Protein AF-A0A7V1Z753-F1 (afdb_monomer)

Sequence (335 aa):
MRSPGRKLPMCVLAMLALTLSAVSPQEKRAVRHPNLLLNREEIEEIRQKIQRYEWAAALFRRVQALADEPNVYPERNLRETALAYAITGQRAYGEKVRQLLVHQARAMLPEYEKLQLRLQPEFGAWGPWGIYAWAYDLCYDRFSDSERELVERWLRTAARTIIEGEKLWTTTPNLVFDKHCRVGLVGYCLGDKELIDWALHDRGAHGPARGGFYAALDAMIKDGHFWGEAPIYALHYDVHGMLALAEAARHFDGTYLYDYVAPRSKASIRSILDGYLRLAFPLERTGIRGGSIRLATYGDGSTSYGPGGTLHDAFLANPPDGPVPGEILGLLEIA

Mean predicted aligned error: 10.72 Å

pLDDT: mean 81.62, std 21.19, range [25.52, 98.81]

Secondary structure (DSSP, 8-state):
---PPPPPPP------------------PPPPSSBSS-BHHHHHHHHHHHHH-HHHHHHHHHHHHHHHS-SSSHHHHHHHHHHHHHHH--HHHHHHHHHHHHHHHHHHHHHHHT--TTT-TTTTTTS-HHHHHHHHHHTGGGS-HHHHHHHHHHHHHHHHHHHHHHTT----HHHHHHHHHHHHHHHHHHT-HHHHHHHHH---SSTT---SHHHHHHHH-TTSSS-SS-HHHIIIIIHHHHHHHHHHHHHHT---GGG---TTT---HHHHHHHHHHHT-S----S-TTT-EEE-----TTTSB-TTS-B--EEE---SS-PPTT-EEE-----

Structure (mmCIF, N/CA/C/O backbone):
data_AF-A0A7V1Z753-F1
#
_entry.id   AF-A0A7V1Z753-F1
#
loop_
_atom_site.group_PDB
_atom_site.id
_atom_site.type_symbol
_atom_site.label_atom_id
_atom_site.label_alt_id
_atom_site.label_comp_id
_atom_site.label_asym_id
_atom_site.label_entity_id
_atom_site.label_seq_id
_atom_site.pdbx_PDB_ins_code
_atom_site.Cartn_x
_atom_site.Cartn_y
_atom_site.Cartn_z
_atom_site.occupancy
_atom_site.B_iso_or_equiv
_atom_site.auth_seq_id
_atom_site.auth_comp_id
_atom_site.auth_asym_id
_atom_site.auth_atom_id
_atom_site.pdbx_PDB_model_num
ATOM 1 N N . MET A 1 1 ? -20.739 -34.763 -77.270 1.00 42.22 1 MET A N 1
ATOM 2 C CA . MET A 1 1 ? -20.023 -34.651 -75.978 1.00 42.22 1 MET A CA 1
ATOM 3 C C . MET A 1 1 ? -20.613 -33.491 -75.195 1.00 42.22 1 MET A C 1
ATOM 5 O O . MET A 1 1 ? -20.823 -32.430 -75.764 1.00 42.22 1 MET A O 1
ATOM 9 N N . ARG A 1 2 ? -20.970 -33.746 -73.934 1.00 42.59 2 ARG A N 1
ATOM 10 C CA . ARG A 1 2 ? -21.588 -32.803 -72.992 1.00 42.59 2 ARG A CA 1
ATOM 11 C C . ARG A 1 2 ? -20.612 -31.676 -72.622 1.00 42.59 2 ARG A C 1
ATOM 13 O O . ARG A 1 2 ? -19.487 -31.981 -72.250 1.00 42.59 2 ARG A O 1
ATOM 20 N N . SER A 1 3 ? -21.073 -30.426 -72.602 1.00 37.34 3 SER A N 1
ATOM 21 C CA . SER A 1 3 ? -20.698 -29.459 -71.558 1.00 37.34 3 SER A CA 1
ATOM 22 C C . SER A 1 3 ? -21.740 -28.328 -71.490 1.00 37.34 3 SER A C 1
ATOM 24 O O . SER A 1 3 ? -22.114 -27.817 -72.547 1.00 37.34 3 SER A O 1
ATOM 26 N N . PRO A 1 4 ? -22.267 -27.972 -70.301 1.00 53.38 4 PRO A N 1
ATOM 27 C CA . PRO A 1 4 ? -23.429 -27.105 -70.152 1.00 53.38 4 PRO A CA 1
ATOM 28 C C . PRO A 1 4 ? -23.071 -25.639 -69.870 1.00 53.38 4 PRO A C 1
ATOM 30 O O . PRO A 1 4 ? -22.001 -25.310 -69.356 1.00 53.38 4 PRO A O 1
ATOM 33 N N . GLY A 1 5 ? -24.029 -24.765 -70.189 1.00 42.44 5 GLY A N 1
ATOM 34 C CA . GLY A 1 5 ? -23.967 -23.318 -70.019 1.00 42.44 5 GLY A CA 1
ATOM 35 C C . GLY A 1 5 ? -23.696 -22.857 -68.585 1.00 42.44 5 GLY A C 1
ATOM 36 O O . GLY A 1 5 ? -24.266 -23.358 -67.613 1.00 42.44 5 GLY A O 1
ATOM 37 N N . ARG A 1 6 ? -22.832 -21.844 -68.477 1.00 46.53 6 ARG A N 1
ATOM 38 C CA . ARG A 1 6 ? -22.583 -21.098 -67.244 1.00 46.53 6 ARG A CA 1
ATOM 39 C C . ARG A 1 6 ? -23.728 -20.116 -67.001 1.00 46.53 6 ARG A C 1
ATOM 41 O O . ARG A 1 6 ? -23.987 -19.236 -67.816 1.00 46.53 6 ARG A O 1
ATOM 48 N N . LYS A 1 7 ? -24.389 -20.285 -65.858 1.00 42.53 7 LYS A N 1
ATOM 49 C CA . LYS A 1 7 ? -25.326 -19.332 -65.259 1.00 42.53 7 LYS A CA 1
ATOM 50 C C . LYS A 1 7 ? -24.535 -18.148 -64.686 1.00 42.53 7 LYS A C 1
ATOM 52 O O . LYS A 1 7 ? -23.533 -18.369 -64.007 1.00 42.53 7 LYS A O 1
ATOM 57 N N . LEU A 1 8 ? -24.990 -16.920 -64.940 1.00 43.34 8 LEU A N 1
ATOM 58 C CA . LEU A 1 8 ? -24.564 -15.731 -64.193 1.00 43.34 8 LEU A CA 1
ATOM 59 C C . LEU A 1 8 ? -24.981 -15.878 -62.718 1.00 43.34 8 LEU A C 1
ATOM 61 O O . LEU A 1 8 ? -26.139 -16.227 -62.472 1.00 43.34 8 LEU A O 1
ATOM 65 N N . PRO A 1 9 ? -24.120 -15.551 -61.740 1.00 44.09 9 PRO A N 1
ATOM 66 C CA . PRO A 1 9 ? -24.573 -15.277 -60.394 1.00 44.09 9 PRO A CA 1
ATOM 67 C C . PRO A 1 9 ? -24.980 -13.806 -60.266 1.00 44.09 9 PRO A C 1
ATOM 69 O O . PRO A 1 9 ? -24.266 -12.880 -60.644 1.00 44.09 9 PRO A O 1
ATOM 72 N N . MET A 1 10 ? -26.180 -13.648 -59.729 1.00 40.50 10 MET A N 1
ATOM 73 C CA . MET A 1 10 ? -26.832 -12.429 -59.281 1.00 40.50 10 MET A CA 1
ATOM 74 C C . MET A 1 10 ? -25.977 -11.769 -58.182 1.00 40.50 10 MET A C 1
ATOM 76 O O . MET A 1 10 ? -25.714 -12.388 -57.152 1.00 40.50 10 MET A O 1
ATOM 80 N N . CYS A 1 11 ? -25.514 -10.537 -58.408 1.00 37.59 11 CYS A N 1
ATOM 81 C CA . CYS A 1 11 ? -24.813 -9.740 -57.401 1.00 37.59 11 CYS A CA 1
ATOM 82 C C . CYS A 1 11 ? -25.765 -9.403 -56.246 1.00 37.59 11 CYS A C 1
ATOM 84 O O . CYS A 1 11 ? -26.620 -8.529 -56.375 1.00 37.59 11 CYS A O 1
ATOM 86 N N . VAL A 1 12 ? -25.607 -10.084 -55.112 1.00 40.75 12 VAL A N 1
ATOM 87 C CA . VAL A 1 12 ? -26.210 -9.682 -53.838 1.00 40.75 12 VAL A CA 1
ATOM 88 C C . VAL A 1 12 ? -25.322 -8.596 -53.233 1.00 40.75 12 VAL A C 1
ATOM 90 O O . VAL A 1 12 ? -24.210 -8.866 -52.783 1.00 40.75 12 VAL A O 1
ATOM 93 N N . LEU A 1 13 ? -25.812 -7.356 -53.253 1.00 38.91 13 LEU A N 1
ATOM 94 C CA . LEU A 1 13 ? -25.252 -6.239 -52.498 1.00 38.91 13 LEU A CA 1
ATOM 95 C C . LEU A 1 13 ? -25.506 -6.503 -51.002 1.00 38.91 13 LEU A C 1
ATOM 97 O O . LEU A 1 13 ? -26.599 -6.258 -50.495 1.00 38.91 13 LEU A O 1
ATOM 101 N N . ALA A 1 14 ? -24.515 -7.036 -50.291 1.00 39.69 14 ALA A N 1
ATOM 102 C CA . ALA A 1 14 ? -24.538 -7.082 -48.834 1.00 39.69 14 ALA A CA 1
ATOM 103 C C . ALA A 1 14 ? -24.099 -5.711 -48.298 1.00 39.69 14 ALA A C 1
ATOM 105 O O . ALA A 1 14 ? -22.916 -5.374 -48.319 1.00 39.69 14 ALA A O 1
ATOM 106 N N . MET A 1 15 ? -25.059 -4.902 -47.842 1.00 40.31 15 MET A N 1
ATOM 107 C CA . MET A 1 15 ? -24.770 -3.717 -47.034 1.00 40.31 15 MET A CA 1
ATOM 108 C C . MET A 1 15 ? -24.190 -4.169 -45.688 1.00 40.31 15 MET A C 1
ATOM 110 O O . MET A 1 15 ? -24.922 -4.634 -44.816 1.00 40.31 15 MET A O 1
ATOM 114 N N . LEU A 1 16 ? -22.871 -4.033 -45.518 1.00 40.34 16 LEU A N 1
ATOM 115 C CA . LEU A 1 16 ? -22.241 -4.060 -44.200 1.00 40.34 16 LEU A CA 1
ATOM 116 C C . LEU A 1 16 ? -22.683 -2.806 -43.435 1.00 40.34 16 LEU A C 1
ATOM 118 O O . LEU A 1 16 ? -22.122 -1.724 -43.606 1.00 40.34 16 LEU A O 1
ATOM 122 N N . ALA A 1 17 ? -23.689 -2.955 -42.580 1.00 41.47 17 ALA A N 1
ATOM 123 C CA . ALA A 1 17 ? -23.930 -2.012 -41.504 1.00 41.47 17 ALA A CA 1
ATOM 124 C C . ALA A 1 17 ? -22.812 -2.193 -40.466 1.00 41.47 17 ALA A C 1
ATOM 126 O O . ALA A 1 17 ? -22.837 -3.120 -39.659 1.00 41.47 17 ALA A O 1
ATOM 127 N N . LEU A 1 18 ? -21.801 -1.322 -40.515 1.00 41.75 18 LEU A N 1
ATOM 128 C CA . LEU A 1 18 ? -20.865 -1.123 -39.412 1.00 41.75 18 LEU A CA 1
ATOM 129 C C . LEU A 1 18 ? -21.654 -0.553 -38.229 1.00 41.75 18 LEU A C 1
ATOM 131 O O . LEU A 1 18 ? -21.847 0.656 -38.113 1.00 41.75 18 LEU A O 1
ATOM 135 N N . THR A 1 19 ? -22.127 -1.427 -37.344 1.00 42.44 19 THR A N 1
ATOM 136 C CA . THR A 1 19 ? -22.538 -1.019 -36.005 1.00 42.44 19 THR A CA 1
ATOM 137 C C . THR A 1 19 ? -21.277 -0.614 -35.255 1.00 42.44 19 THR A C 1
ATOM 139 O O . THR A 1 19 ? -20.551 -1.454 -34.725 1.00 42.44 19 THR A O 1
ATOM 142 N N . LEU A 1 20 ? -20.990 0.687 -35.259 1.00 40.94 20 LEU A N 1
ATOM 143 C CA . LEU A 1 20 ? -20.137 1.321 -34.264 1.00 40.94 20 LEU A CA 1
ATOM 144 C C . LEU A 1 20 ? -20.769 1.037 -32.900 1.00 40.94 20 LEU A C 1
ATOM 146 O O . LEU A 1 20 ? -21.694 1.729 -32.479 1.00 40.94 20 LEU A O 1
ATOM 150 N N . SER A 1 21 ? -20.311 -0.025 -32.239 1.00 41.59 21 SER A N 1
ATOM 151 C CA . SER A 1 21 ? -20.587 -0.244 -30.827 1.00 41.59 21 SER A CA 1
ATOM 152 C C . SER A 1 21 ? -20.008 0.948 -30.081 1.00 41.59 21 SER A C 1
ATOM 154 O O . SER A 1 21 ? -18.795 1.057 -29.909 1.00 41.59 21 SER A O 1
ATOM 156 N N . ALA A 1 22 ? -20.881 1.877 -29.699 1.00 43.75 22 ALA A N 1
ATOM 157 C CA . ALA A 1 22 ? -20.556 2.897 -28.728 1.00 43.75 22 ALA A CA 1
ATOM 158 C C . ALA A 1 22 ? -20.012 2.173 -27.493 1.00 43.75 22 ALA A C 1
ATOM 160 O O . ALA A 1 22 ? -20.716 1.378 -26.870 1.00 43.75 22 ALA A O 1
ATOM 161 N N . VAL A 1 23 ? -18.734 2.398 -27.192 1.00 42.50 23 VAL A N 1
ATOM 162 C CA . VAL A 1 23 ? -18.132 2.008 -25.921 1.00 42.50 23 VAL A CA 1
ATOM 163 C C . VAL A 1 23 ? -18.993 2.667 -24.850 1.00 42.50 23 VAL A C 1
ATOM 165 O O . VAL A 1 23 ? -19.018 3.895 -24.749 1.00 42.50 23 VAL A O 1
ATOM 168 N N . SER A 1 24 ? -19.776 1.873 -24.117 1.00 39.88 24 SER A N 1
ATOM 169 C CA . SER A 1 24 ? -20.541 2.402 -22.994 1.00 39.88 24 SER A CA 1
ATOM 170 C C . SER A 1 24 ? -19.551 3.049 -22.026 1.00 39.88 24 SER A C 1
ATOM 172 O O . SER A 1 24 ? -18.501 2.442 -21.782 1.00 39.88 24 SER A O 1
ATOM 174 N N . PRO A 1 25 ? -19.847 4.226 -21.450 1.00 45.41 25 PRO A N 1
ATOM 175 C CA . PRO A 1 25 ? -19.072 4.742 -20.333 1.00 45.41 25 PRO A CA 1
ATOM 176 C C . PRO A 1 25 ? -18.994 3.634 -19.285 1.00 45.41 25 PRO A C 1
ATOM 178 O O . PRO A 1 25 ? -20.020 3.193 -18.775 1.00 45.41 25 PRO A O 1
ATOM 181 N N . GLN A 1 26 ? -17.793 3.109 -19.057 1.00 47.44 26 GLN A N 1
ATOM 182 C CA . GLN A 1 26 ? -17.565 2.071 -18.067 1.00 47.44 26 GLN A CA 1
ATOM 183 C C . GLN A 1 26 ? -17.978 2.669 -16.721 1.00 47.44 26 GLN A C 1
ATOM 185 O O . GLN A 1 26 ? -17.356 3.629 -16.260 1.00 47.44 26 GLN A O 1
ATOM 190 N N . GLU A 1 27 ? -19.090 2.190 -16.156 1.00 51.28 27 GLU A N 1
ATOM 191 C CA . GLU A 1 27 ? -19.599 2.675 -14.876 1.00 51.28 27 GLU A CA 1
ATOM 192 C C . GLU A 1 27 ? -18.461 2.619 -13.855 1.00 51.28 27 GLU A C 1
ATOM 194 O O . GLU A 1 27 ? -17.835 1.573 -13.662 1.00 51.28 27 GLU A O 1
ATOM 199 N N . LYS A 1 28 ? -18.156 3.761 -13.223 1.00 56.59 28 LYS A N 1
ATOM 200 C CA . LYS A 1 28 ? -17.223 3.800 -12.096 1.00 56.59 28 LYS A CA 1
ATOM 201 C C . LYS A 1 28 ? -17.771 2.860 -11.028 1.00 56.59 28 LYS A C 1
ATOM 203 O O . LYS A 1 28 ? -18.767 3.178 -10.380 1.00 56.59 28 LYS A O 1
ATOM 208 N N . ARG A 1 29 ? -17.136 1.700 -10.857 1.00 67.38 29 ARG A N 1
ATOM 209 C CA . ARG A 1 29 ? -17.472 0.765 -9.785 1.00 67.38 29 ARG A CA 1
ATOM 210 C C . ARG A 1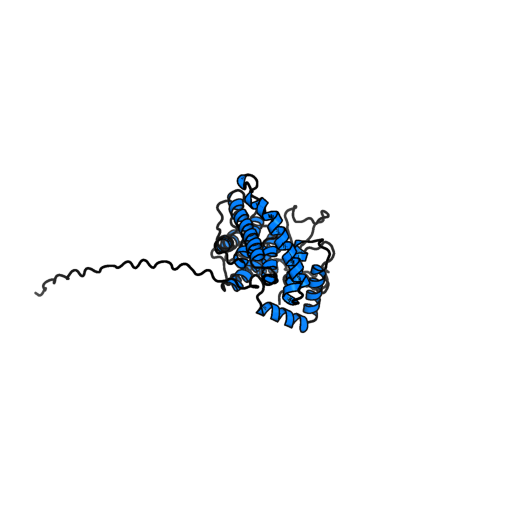 29 ? -17.289 1.505 -8.463 1.00 67.38 29 ARG A C 1
ATOM 212 O O . ARG A 1 29 ? -16.192 1.969 -8.166 1.00 67.38 29 ARG A O 1
ATOM 219 N N . ALA A 1 30 ? -18.371 1.661 -7.705 1.00 81.50 30 ALA A N 1
ATOM 220 C CA . ALA A 1 30 ? -18.308 2.318 -6.407 1.00 81.50 30 ALA A CA 1
ATOM 221 C C . ALA A 1 30 ? -17.385 1.514 -5.481 1.00 81.50 30 ALA A C 1
ATOM 223 O O . ALA A 1 30 ? -17.625 0.324 -5.248 1.00 81.50 30 ALA A O 1
ATOM 224 N N . VAL A 1 31 ? -16.329 2.158 -4.984 1.00 91.00 31 VAL A N 1
ATOM 225 C CA . VAL A 1 31 ? -15.399 1.542 -4.036 1.00 91.00 31 VAL A CA 1
ATOM 226 C C . VAL A 1 31 ? -16.135 1.291 -2.726 1.00 91.00 31 VAL A C 1
ATOM 228 O O . VAL A 1 31 ? -16.883 2.140 -2.240 1.00 91.00 31 VAL A O 1
ATOM 231 N N . ARG A 1 32 ? -15.962 0.096 -2.167 1.00 93.06 32 ARG A N 1
ATOM 232 C CA . ARG A 1 32 ? -16.461 -0.247 -0.834 1.00 93.06 32 ARG A CA 1
ATOM 233 C C . ARG A 1 32 ? -15.287 -0.176 0.125 1.00 93.06 32 ARG A C 1
ATOM 235 O O . ARG A 1 32 ? -14.207 -0.593 -0.247 1.00 93.06 32 ARG A O 1
ATOM 242 N N . HIS A 1 33 ? -15.508 0.308 1.340 1.00 96.94 33 HIS A N 1
ATOM 243 C CA . HIS A 1 33 ? -14.462 0.399 2.357 1.00 96.94 33 HIS A CA 1
ATOM 244 C C . HIS A 1 33 ? -14.855 -0.375 3.629 1.00 96.94 33 HIS A C 1
ATOM 246 O O . HIS A 1 33 ? -16.035 -0.335 4.025 1.00 96.94 33 HIS A O 1
ATOM 252 N N . PRO A 1 34 ? -13.905 -1.044 4.304 1.00 97.25 34 PRO A N 1
ATOM 253 C CA . PRO A 1 34 ? -12.538 -1.305 3.843 1.00 97.25 34 PRO A CA 1
ATOM 254 C C . PRO A 1 34 ? -12.499 -2.389 2.756 1.00 97.25 34 PRO A C 1
ATOM 256 O O . PRO A 1 34 ? -13.326 -3.306 2.774 1.00 97.25 34 PRO A O 1
ATOM 259 N N . ASN A 1 35 ? -11.583 -2.246 1.800 1.00 95.38 35 ASN A N 1
ATOM 260 C CA . ASN A 1 35 ? -11.390 -3.186 0.689 1.00 95.38 35 ASN A CA 1
ATOM 261 C C . ASN A 1 35 ? -9.986 -3.101 0.068 1.00 95.38 35 ASN A C 1
ATOM 263 O O . ASN A 1 35 ? -9.789 -3.562 -1.052 1.00 95.38 35 ASN A O 1
ATOM 267 N N . LEU A 1 36 ? -9.017 -2.467 0.735 1.00 97.31 36 LEU A N 1
ATOM 268 C CA . LEU A 1 36 ? -7.651 -2.411 0.224 1.00 97.31 36 LEU A CA 1
ATOM 269 C C . LEU A 1 36 ? -6.907 -3.705 0.573 1.00 97.31 36 LEU A C 1
ATOM 271 O O . LEU A 1 36 ? -6.838 -4.620 -0.237 1.00 97.31 36 LEU A O 1
ATOM 275 N N . LEU A 1 37 ? -6.385 -3.820 1.796 1.00 97.31 37 LEU A N 1
ATOM 276 C CA . LEU A 1 37 ? -5.667 -5.028 2.237 1.00 97.31 37 LEU A CA 1
ATOM 277 C C . LEU A 1 37 ? -6.505 -5.938 3.134 1.00 97.31 37 LEU A C 1
ATOM 279 O O . LEU A 1 37 ? -6.122 -7.076 3.369 1.00 97.31 37 LEU A O 1
ATOM 283 N N . LEU A 1 38 ? -7.624 -5.429 3.648 1.00 96.81 38 LEU A N 1
ATOM 284 C CA . LEU A 1 38 ? -8.587 -6.187 4.433 1.00 96.81 38 LEU A CA 1
ATOM 285 C C . LEU A 1 38 ? -9.988 -5.790 3.999 1.00 96.81 38 LEU A C 1
ATOM 287 O O . LEU A 1 38 ? -10.263 -4.604 3.802 1.00 96.81 38 LEU A O 1
ATOM 291 N N . ASN A 1 39 ? -10.881 -6.766 3.927 1.00 96.25 39 ASN A N 1
ATOM 292 C CA . ASN A 1 39 ? -12.309 -6.520 3.792 1.00 96.25 39 ASN A CA 1
ATOM 293 C C . ASN A 1 39 ? -13.055 -6.744 5.125 1.00 96.25 39 ASN A C 1
ATOM 295 O O . ASN A 1 39 ? -12.482 -7.118 6.150 1.00 96.25 39 ASN A O 1
ATOM 299 N N . ARG A 1 40 ? -14.365 -6.472 5.139 1.00 96.12 40 ARG A N 1
ATOM 300 C CA . ARG A 1 40 ? -15.194 -6.576 6.358 1.00 96.12 40 ARG A CA 1
ATOM 301 C C . ARG A 1 40 ? -15.300 -7.999 6.904 1.00 96.12 40 ARG A C 1
ATOM 303 O O . ARG A 1 40 ? -15.368 -8.158 8.119 1.00 96.12 40 ARG A O 1
ATOM 310 N N . GLU A 1 41 ? -15.348 -8.991 6.023 1.00 96.94 41 GLU A N 1
ATOM 311 C CA . GLU A 1 41 ? -15.466 -10.405 6.389 1.00 96.94 41 GLU A CA 1
ATOM 312 C C . GLU A 1 41 ? -14.161 -10.872 7.042 1.00 96.94 41 GLU A C 1
ATOM 314 O O . GLU A 1 41 ? -14.181 -11.410 8.145 1.00 96.94 41 GLU A O 1
ATOM 319 N N . GLU A 1 42 ? -13.017 -10.525 6.454 1.00 97.56 42 GLU A N 1
ATOM 320 C CA . GLU A 1 42 ? -11.688 -10.831 6.997 1.00 97.56 42 GLU A CA 1
ATOM 321 C C . GLU A 1 42 ? -11.425 -10.153 8.344 1.00 97.56 42 GLU A C 1
ATOM 323 O O . GLU A 1 42 ? -10.842 -10.757 9.244 1.00 97.56 42 GLU A O 1
ATOM 328 N N . ILE A 1 43 ? -11.879 -8.909 8.531 1.00 98.19 43 ILE A N 1
ATOM 329 C CA . ILE A 1 43 ? -11.789 -8.234 9.834 1.00 98.19 43 ILE A CA 1
ATOM 330 C C . ILE A 1 43 ? -12.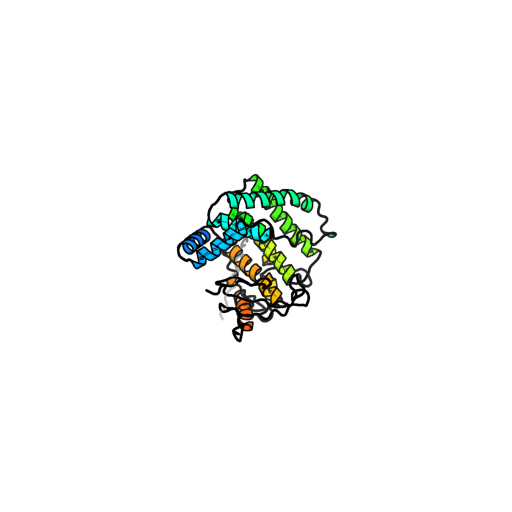573 -9.010 10.899 1.00 98.19 43 ILE A C 1
ATOM 332 O O . ILE A 1 43 ? -12.114 -9.130 12.038 1.00 98.19 43 ILE A O 1
ATOM 336 N N . GLU A 1 44 ? -13.739 -9.553 10.551 1.00 98.19 44 GLU A N 1
ATOM 337 C CA . GLU A 1 44 ? -14.528 -10.368 11.473 1.00 98.19 44 GLU A CA 1
ATOM 338 C C . GLU A 1 44 ? -13.849 -11.713 11.765 1.00 98.19 44 GLU A C 1
ATOM 340 O O . GLU A 1 44 ? -13.759 -12.121 12.924 1.00 98.19 44 GLU A O 1
ATOM 345 N N . GLU A 1 45 ? -13.265 -12.358 10.756 1.00 98.06 45 GLU A N 1
ATOM 346 C CA . GLU A 1 45 ? -12.444 -13.556 10.956 1.00 98.06 45 GLU A CA 1
ATOM 347 C C . GLU A 1 45 ? -11.246 -13.290 11.877 1.00 98.06 45 GLU A C 1
ATOM 349 O O . GLU A 1 45 ? -10.932 -14.108 12.746 1.00 98.06 45 GLU A O 1
ATOM 354 N N . ILE A 1 46 ? -10.586 -12.136 11.737 1.00 97.38 46 ILE A N 1
ATOM 355 C CA . ILE A 1 46 ? -9.490 -11.718 12.618 1.00 97.38 46 ILE A CA 1
ATOM 356 C C . ILE A 1 46 ? -9.991 -11.563 14.057 1.00 97.38 46 ILE A C 1
ATOM 358 O O . ILE A 1 46 ? -9.353 -12.080 14.976 1.00 97.38 46 ILE A O 1
ATOM 362 N N . ARG A 1 47 ? -11.147 -10.923 14.280 1.00 98.19 47 ARG A N 1
ATOM 363 C CA . ARG A 1 47 ? -11.743 -10.809 15.626 1.00 98.19 47 ARG A CA 1
ATOM 364 C C . ARG A 1 47 ? -12.018 -12.177 16.240 1.00 98.19 47 ARG A C 1
ATOM 366 O O . ARG A 1 47 ? -11.684 -12.403 17.402 1.00 98.19 47 ARG A O 1
ATOM 373 N N . GLN A 1 48 ? -12.569 -13.103 15.459 1.00 97.81 48 GLN A N 1
ATOM 374 C CA . GLN A 1 48 ? -12.821 -14.471 15.912 1.00 97.81 48 GLN A CA 1
ATOM 375 C C . GLN A 1 48 ? -11.518 -15.209 16.244 1.00 97.81 48 GLN A C 1
ATOM 377 O O . GLN A 1 48 ? -11.437 -15.883 17.272 1.00 97.81 48 GLN A O 1
ATOM 382 N N . LYS A 1 49 ? -10.468 -15.052 15.425 1.00 97.00 49 LYS A N 1
ATOM 383 C CA . LYS A 1 49 ? -9.136 -15.617 15.701 1.00 97.00 49 LYS A CA 1
ATOM 384 C C . LYS A 1 49 ? -8.539 -15.051 16.991 1.00 97.00 49 LYS A C 1
ATOM 386 O O . LYS A 1 49 ? -8.050 -15.833 17.800 1.00 97.00 49 LYS A O 1
ATOM 391 N N . ILE A 1 50 ? -8.637 -13.739 17.215 1.00 96.69 50 ILE A N 1
ATOM 392 C CA . ILE A 1 50 ? -8.179 -13.069 18.444 1.00 96.69 50 ILE A CA 1
ATOM 393 C C . ILE A 1 50 ? -8.894 -13.627 19.680 1.00 96.69 50 ILE A C 1
ATOM 395 O O . ILE A 1 50 ? -8.253 -13.874 20.694 1.00 96.69 50 ILE A O 1
ATOM 399 N N . GLN A 1 51 ? -10.207 -13.861 19.604 1.00 96.94 51 GLN A N 1
ATOM 400 C CA . GLN A 1 51 ? -10.969 -14.436 20.720 1.00 96.94 51 GLN A CA 1
ATOM 401 C C . GLN A 1 51 ? -10.618 -15.905 20.983 1.00 96.94 51 GLN A C 1
ATOM 403 O O . GLN A 1 51 ? -10.660 -16.360 22.124 1.00 96.94 51 GLN A O 1
ATOM 408 N N . ARG A 1 52 ? -10.309 -16.661 19.925 1.00 97.44 52 ARG A N 1
ATOM 409 C CA . ARG A 1 52 ? -10.090 -18.109 19.998 1.00 97.44 52 ARG A CA 1
ATOM 410 C C . ARG A 1 52 ? -8.663 -18.492 20.379 1.00 97.44 52 ARG A C 1
ATOM 412 O O . ARG A 1 52 ? -8.470 -19.537 20.998 1.00 97.44 52 ARG A O 1
ATOM 419 N N . TYR A 1 53 ? -7.673 -17.710 19.963 1.00 92.94 53 TYR A N 1
ATOM 420 C CA . TYR A 1 53 ? -6.270 -18.094 20.051 1.00 92.94 53 TYR A CA 1
ATOM 421 C C . TYR A 1 53 ? -5.445 -17.070 20.828 1.00 92.94 53 TYR A C 1
ATOM 423 O O . TYR A 1 53 ? -5.344 -15.909 20.434 1.00 92.94 53 TYR A O 1
ATOM 431 N N . GLU A 1 54 ? -4.766 -17.527 21.884 1.00 91.88 54 GLU A N 1
ATOM 432 C CA . GLU A 1 54 ? -3.947 -16.651 22.736 1.00 91.88 54 GLU A CA 1
ATOM 433 C C . GLU A 1 54 ? -2.801 -15.979 21.966 1.00 91.88 54 GLU A C 1
ATOM 435 O O . GLU A 1 54 ? -2.490 -14.819 22.219 1.00 91.88 54 GLU A O 1
ATOM 440 N N . TRP A 1 55 ? -2.205 -16.662 20.982 1.00 89.56 55 TRP A N 1
ATOM 441 C CA . TRP A 1 55 ? -1.160 -16.069 20.141 1.00 89.56 55 TRP A CA 1
ATOM 442 C C . TRP A 1 55 ? -1.697 -14.886 19.320 1.00 89.56 55 TRP A C 1
ATOM 444 O O . TRP A 1 55 ? -1.043 -13.849 19.228 1.00 89.56 55 TRP A O 1
ATOM 454 N N . ALA A 1 56 ? -2.920 -14.994 18.790 1.00 86.44 56 ALA A N 1
ATOM 455 C CA . ALA A 1 56 ? -3.551 -13.928 18.020 1.00 86.44 56 ALA A CA 1
ATOM 456 C C . ALA A 1 56 ? -3.917 -12.750 18.933 1.00 86.44 56 ALA A C 1
ATOM 458 O O . ALA A 1 56 ? -3.693 -11.593 18.577 1.00 86.44 56 ALA A O 1
ATOM 459 N N . ALA A 1 57 ? -4.402 -13.037 20.145 1.00 91.81 57 ALA A N 1
ATOM 460 C CA . ALA A 1 57 ? -4.623 -12.023 21.170 1.00 91.81 57 ALA A CA 1
ATOM 461 C C . ALA A 1 57 ? -3.324 -11.308 21.571 1.00 91.81 57 ALA A C 1
ATOM 463 O O . ALA A 1 57 ? -3.315 -10.084 21.701 1.00 91.81 57 ALA A O 1
ATOM 464 N N . ALA A 1 58 ? -2.215 -12.036 21.725 1.00 89.31 58 ALA A N 1
ATOM 465 C CA . ALA A 1 58 ? -0.911 -11.463 22.045 1.00 89.31 58 ALA A CA 1
ATOM 466 C C . ALA A 1 58 ? -0.393 -10.533 20.938 1.00 89.31 58 ALA A C 1
ATOM 468 O O . ALA A 1 58 ? 0.022 -9.408 21.232 1.00 89.31 58 ALA A O 1
ATOM 469 N N . LEU A 1 59 ? -0.486 -10.954 19.673 1.00 88.81 59 LEU A N 1
ATOM 470 C CA . LEU A 1 59 ? -0.151 -10.108 18.524 1.00 88.81 59 LEU A CA 1
ATOM 471 C C . LEU A 1 59 ? -1.023 -8.851 18.485 1.00 88.81 59 LEU A C 1
ATOM 473 O O . LEU A 1 59 ? -0.516 -7.747 18.289 1.00 88.81 59 LEU A O 1
ATOM 477 N N . PHE A 1 60 ? -2.322 -8.993 18.740 1.00 94.75 60 PHE A N 1
ATOM 478 C CA . PHE A 1 60 ? -3.222 -7.851 18.748 1.00 94.75 60 PHE A CA 1
ATOM 479 C C . PHE A 1 60 ? -2.928 -6.865 19.888 1.00 94.75 60 PHE A C 1
ATOM 481 O O . PHE A 1 60 ? -2.900 -5.657 19.657 1.00 94.75 60 PHE A O 1
ATOM 488 N N . ARG A 1 61 ? -2.600 -7.348 21.095 1.00 95.00 61 ARG A N 1
ATOM 489 C CA . ARG A 1 61 ? -2.145 -6.482 22.199 1.00 95.00 61 ARG A CA 1
ATOM 490 C C . ARG A 1 61 ? -0.908 -5.669 21.813 1.00 95.00 61 ARG A C 1
ATOM 492 O O . ARG A 1 61 ? -0.809 -4.506 22.191 1.00 95.00 61 ARG A O 1
ATOM 499 N N . ARG A 1 62 ? 0.008 -6.241 21.022 1.00 92.06 62 ARG A N 1
ATOM 500 C CA . ARG A 1 62 ? 1.169 -5.513 20.486 1.00 92.06 62 ARG A CA 1
ATOM 501 C C . ARG A 1 62 ? 0.757 -4.426 19.490 1.00 92.06 62 ARG A C 1
ATOM 503 O O . ARG A 1 62 ? 1.292 -3.326 19.566 1.00 92.06 62 ARG A O 1
ATOM 510 N N . VAL A 1 63 ? -0.206 -4.698 18.605 1.00 91.94 63 VAL A N 1
ATOM 511 C CA . VAL A 1 63 ? -0.778 -3.676 17.704 1.00 91.94 63 VAL A CA 1
ATOM 512 C C . VAL A 1 63 ? -1.378 -2.520 18.507 1.00 91.94 63 VAL A C 1
ATOM 514 O O . VAL A 1 63 ? -1.097 -1.364 18.208 1.00 91.94 63 VAL A O 1
ATOM 517 N N . GLN A 1 64 ? -2.144 -2.814 19.561 1.00 93.94 64 GLN A N 1
ATOM 518 C CA . GLN A 1 64 ? -2.718 -1.779 20.428 1.00 93.94 64 GLN A CA 1
ATOM 519 C C . GLN A 1 64 ? -1.638 -0.969 21.153 1.00 93.94 64 GLN A C 1
ATOM 521 O O . GLN A 1 64 ? -1.696 0.255 21.148 1.00 93.94 64 GLN A O 1
ATOM 526 N N . ALA A 1 65 ? -0.618 -1.631 21.708 1.00 92.50 65 ALA A N 1
ATOM 527 C CA . ALA A 1 65 ? 0.491 -0.946 22.367 1.00 92.50 65 ALA A CA 1
ATOM 528 C C . ALA A 1 65 ? 1.192 0.041 21.418 1.00 92.50 65 ALA A C 1
ATOM 530 O O . ALA A 1 65 ? 1.391 1.195 21.778 1.00 92.50 65 ALA A O 1
ATOM 531 N N . LEU A 1 66 ? 1.478 -0.377 20.181 1.00 89.06 66 LEU A N 1
ATOM 532 C CA . LEU A 1 66 ? 2.080 0.478 19.152 1.00 89.06 66 LEU A CA 1
ATOM 533 C C . LEU A 1 66 ? 1.159 1.630 18.709 1.00 89.06 66 LEU A C 1
ATOM 535 O O . LEU A 1 66 ? 1.645 2.709 18.377 1.00 89.06 66 LEU A O 1
ATOM 539 N N . ALA A 1 67 ? -0.161 1.427 18.709 1.00 91.25 67 ALA A N 1
ATOM 540 C CA . ALA A 1 67 ? -1.141 2.481 18.432 1.00 91.25 67 ALA A CA 1
ATOM 541 C C . ALA A 1 67 ? -1.237 3.529 19.561 1.00 91.25 67 ALA A C 1
ATOM 543 O O . ALA A 1 67 ? -1.603 4.684 19.320 1.00 91.25 67 ALA A O 1
ATOM 544 N N . ASP A 1 68 ? -0.934 3.126 20.797 1.00 91.31 68 ASP A N 1
ATOM 545 C CA . ASP A 1 68 ? -0.987 3.979 21.987 1.00 91.31 68 ASP A CA 1
ATOM 546 C C . ASP A 1 68 ? 0.364 4.599 22.363 1.00 91.31 68 ASP A C 1
ATOM 548 O O . ASP A 1 68 ? 0.412 5.518 23.185 1.00 91.31 68 ASP A O 1
ATOM 552 N N . GLU A 1 69 ? 1.455 4.157 21.735 1.00 87.19 69 GLU A N 1
ATOM 553 C CA . GLU A 1 69 ? 2.760 4.791 21.874 1.00 87.19 69 GLU A CA 1
ATOM 554 C C . GLU A 1 69 ? 2.704 6.278 21.469 1.00 87.19 69 GLU A C 1
ATOM 556 O O . GLU A 1 69 ? 2.049 6.641 20.480 1.00 87.19 69 GLU A O 1
ATOM 561 N N . PRO A 1 70 ? 3.440 7.159 22.180 1.00 73.88 70 PRO A N 1
ATOM 562 C CA . PRO A 1 70 ? 3.700 8.513 21.705 1.00 73.88 70 PRO A CA 1
ATOM 563 C C . PRO A 1 70 ? 4.238 8.465 20.274 1.00 73.88 70 PRO A C 1
ATOM 565 O O . PRO A 1 70 ? 4.883 7.491 19.893 1.00 73.88 70 PRO A O 1
ATOM 568 N N . ASN A 1 71 ? 3.983 9.511 19.489 1.00 71.38 71 ASN A N 1
ATOM 569 C CA . ASN A 1 71 ? 4.203 9.547 18.039 1.00 71.38 71 ASN A CA 1
ATOM 570 C C . ASN A 1 71 ? 5.698 9.587 17.624 1.00 71.38 71 ASN A C 1
ATOM 572 O O . ASN A 1 71 ? 6.124 10.475 16.892 1.00 71.38 71 ASN A O 1
ATOM 576 N N . VAL A 1 72 ? 6.502 8.651 18.133 1.00 67.12 72 VAL A N 1
ATOM 577 C CA . VAL A 1 72 ? 7.943 8.483 17.899 1.00 67.12 72 VAL A CA 1
ATOM 578 C C . VAL A 1 72 ? 8.195 7.933 16.492 1.00 67.12 72 VAL A C 1
ATOM 580 O O . VAL A 1 72 ? 9.182 8.302 15.864 1.00 67.12 72 VAL A O 1
ATOM 583 N N . TYR A 1 73 ? 7.278 7.108 15.970 1.00 70.94 73 TYR A N 1
ATOM 584 C CA . TYR A 1 73 ? 7.332 6.536 14.620 1.00 70.94 73 TYR A CA 1
ATOM 585 C C . TYR A 1 73 ? 6.007 6.782 13.878 1.00 70.94 73 TYR A C 1
ATOM 587 O O . TYR A 1 73 ? 5.150 5.901 13.833 1.00 70.94 73 TYR A O 1
ATOM 595 N N . PRO A 1 74 ? 5.800 7.973 13.291 1.00 75.06 74 PRO A N 1
ATOM 596 C CA . PRO A 1 74 ? 4.470 8.443 12.896 1.00 75.06 74 PRO A CA 1
ATOM 597 C C . PRO A 1 74 ? 3.741 7.556 11.882 1.00 75.06 74 PRO A C 1
ATOM 599 O O . PRO A 1 74 ? 2.528 7.384 11.973 1.00 75.06 74 PRO A O 1
ATOM 602 N N . GLU A 1 75 ? 4.463 6.952 10.940 1.00 73.44 75 GLU A N 1
ATOM 603 C CA . GLU A 1 75 ? 3.871 6.097 9.903 1.00 73.44 75 GLU A CA 1
ATOM 604 C C . GLU A 1 75 ? 3.426 4.741 10.459 1.00 73.44 75 GLU A C 1
ATOM 606 O O . GLU A 1 75 ? 2.312 4.284 10.198 1.00 73.44 75 GLU A O 1
ATOM 611 N N . ARG A 1 76 ? 4.284 4.126 11.283 1.00 76.94 76 ARG A N 1
ATOM 612 C CA . ARG A 1 76 ? 3.980 2.887 12.002 1.00 76.94 76 ARG A CA 1
ATOM 613 C C . ARG A 1 76 ? 2.798 3.110 12.938 1.00 76.94 76 ARG A C 1
ATOM 615 O O . ARG A 1 76 ? 1.803 2.408 12.863 1.00 76.94 76 ARG A O 1
ATOM 622 N N . ASN A 1 77 ? 2.853 4.139 13.773 1.00 85.50 77 ASN A N 1
ATOM 623 C CA . ASN A 1 77 ? 1.789 4.405 14.734 1.00 85.50 77 ASN A CA 1
ATOM 624 C C . ASN A 1 77 ? 0.444 4.649 14.023 1.00 85.50 77 ASN A C 1
ATOM 626 O O . ASN A 1 77 ? -0.590 4.206 14.519 1.00 85.50 77 ASN A O 1
ATOM 630 N N . LEU A 1 78 ? 0.437 5.270 12.836 1.00 93.00 78 LEU A N 1
ATOM 631 C CA . LEU A 1 78 ? -0.775 5.469 12.037 1.00 93.00 78 LEU A CA 1
ATOM 632 C C . LEU A 1 78 ? -1.401 4.155 11.540 1.00 93.00 78 LEU A C 1
ATOM 634 O O . LEU A 1 78 ? -2.609 3.966 11.706 1.00 93.00 78 LEU A O 1
ATOM 638 N N . ARG A 1 79 ? -0.605 3.258 10.941 1.00 94.38 79 ARG A N 1
ATOM 639 C CA . ARG A 1 79 ? -1.075 1.942 10.467 1.00 94.38 79 ARG A CA 1
ATOM 640 C C . ARG A 1 79 ? -1.685 1.141 11.620 1.00 94.38 79 ARG A C 1
ATOM 642 O O . ARG A 1 79 ? -2.799 0.634 11.504 1.00 94.38 79 ARG A O 1
ATOM 649 N N . GLU A 1 80 ? -0.992 1.086 12.749 1.00 94.44 80 GLU A N 1
ATOM 650 C CA . GLU A 1 80 ? -1.402 0.313 13.919 1.00 94.44 80 GLU A CA 1
ATOM 651 C C . GLU A 1 80 ? -2.659 0.911 14.553 1.00 94.44 80 GLU A C 1
ATOM 653 O O . GLU A 1 80 ? -3.569 0.175 14.929 1.00 94.44 80 GLU A O 1
ATOM 658 N N . THR A 1 81 ? -2.765 2.242 14.583 1.00 96.88 81 THR A N 1
ATOM 659 C CA . THR A 1 81 ? -3.977 2.952 15.017 1.00 96.88 81 THR A CA 1
ATOM 660 C C . THR A 1 81 ? -5.171 2.609 14.123 1.00 96.88 81 THR A C 1
ATOM 662 O O . THR A 1 81 ? -6.257 2.325 14.631 1.00 96.88 81 THR A O 1
ATOM 665 N N . ALA A 1 82 ? -4.994 2.584 12.800 1.00 98.00 82 ALA A N 1
ATOM 666 C CA . ALA A 1 82 ? -6.068 2.226 11.876 1.00 98.00 82 ALA A CA 1
ATOM 667 C C . ALA A 1 82 ? -6.506 0.758 12.029 1.00 98.00 82 ALA A C 1
ATOM 669 O O . ALA A 1 82 ? -7.703 0.471 12.053 1.00 98.00 82 ALA A O 1
ATOM 670 N N . LEU A 1 83 ? -5.560 -0.167 12.217 1.00 97.81 83 LEU A N 1
ATOM 671 C CA . LEU A 1 83 ? -5.858 -1.573 12.507 1.00 97.81 83 LEU A CA 1
ATOM 672 C C . LEU A 1 83 ? -6.581 -1.747 13.848 1.00 97.81 83 LEU A C 1
ATOM 674 O O . LEU A 1 83 ? -7.575 -2.471 13.923 1.00 97.81 83 LEU A O 1
ATOM 678 N N . ALA A 1 84 ? -6.133 -1.055 14.899 1.00 98.25 84 ALA A N 1
ATOM 679 C CA . ALA A 1 84 ? -6.794 -1.066 16.199 1.00 98.25 84 ALA A CA 1
ATOM 680 C C . ALA A 1 84 ? -8.237 -0.551 16.093 1.00 98.25 84 ALA A C 1
ATOM 682 O O . ALA A 1 84 ? -9.146 -1.154 16.670 1.00 98.25 84 ALA A O 1
ATOM 683 N N . TYR A 1 85 ? -8.481 0.505 15.306 1.00 98.62 85 TYR A N 1
ATOM 684 C CA . TYR A 1 85 ? -9.836 0.965 14.995 1.00 98.62 85 TYR A CA 1
ATOM 685 C C . TYR A 1 85 ? -10.654 -0.114 14.282 1.00 98.62 85 TYR A C 1
ATOM 687 O O . TYR A 1 85 ? -11.736 -0.462 14.754 1.00 98.62 85 TYR A O 1
ATOM 695 N N . ALA A 1 86 ? -10.138 -0.664 13.182 1.00 98.25 86 ALA A N 1
ATOM 696 C CA . ALA A 1 86 ? -10.858 -1.637 12.370 1.00 98.25 86 ALA A CA 1
ATOM 697 C C . ALA A 1 86 ? -11.248 -2.882 13.179 1.00 98.25 86 ALA A C 1
ATOM 699 O O . ALA A 1 86 ? -12.376 -3.362 13.082 1.00 98.25 86 ALA A O 1
ATOM 700 N N . ILE A 1 87 ? -10.348 -3.378 14.029 1.00 98.31 87 ILE A N 1
ATOM 701 C CA . ILE A 1 87 ? -10.569 -4.588 14.825 1.00 98.31 87 ILE A CA 1
ATOM 702 C C . ILE A 1 87 ? -11.461 -4.310 16.043 1.00 98.31 87 ILE A C 1
ATOM 704 O O . ILE A 1 87 ? -12.369 -5.094 16.307 1.00 98.31 87 ILE A O 1
ATOM 708 N N . THR A 1 88 ? -11.263 -3.209 16.776 1.00 98.12 88 THR A N 1
ATOM 709 C CA . THR A 1 88 ? -12.021 -2.955 18.022 1.00 98.12 88 THR A CA 1
ATOM 710 C C . THR A 1 88 ? -13.310 -2.153 17.848 1.00 98.12 88 THR A C 1
ATOM 712 O O . THR A 1 88 ? -14.173 -2.192 18.721 1.00 98.12 88 THR A O 1
ATOM 715 N N . GLY A 1 89 ? -13.420 -1.350 16.789 1.00 97.81 89 GLY A N 1
ATOM 716 C CA . GLY A 1 89 ? -14.455 -0.324 16.641 1.00 97.81 89 GLY A CA 1
ATOM 717 C C . GLY A 1 89 ? -14.317 0.873 17.595 1.00 97.81 89 GLY A C 1
ATOM 718 O O . GLY A 1 89 ? -15.195 1.741 17.618 1.00 97.81 89 GLY A O 1
ATOM 719 N N . GLN A 1 90 ? -13.245 0.964 18.395 1.00 98.25 90 GLN A N 1
ATOM 720 C CA . GLN A 1 90 ? -13.068 2.058 19.352 1.00 98.25 90 GLN A CA 1
ATOM 721 C C . GLN A 1 90 ? -12.847 3.389 18.631 1.00 98.25 90 GLN A C 1
ATOM 72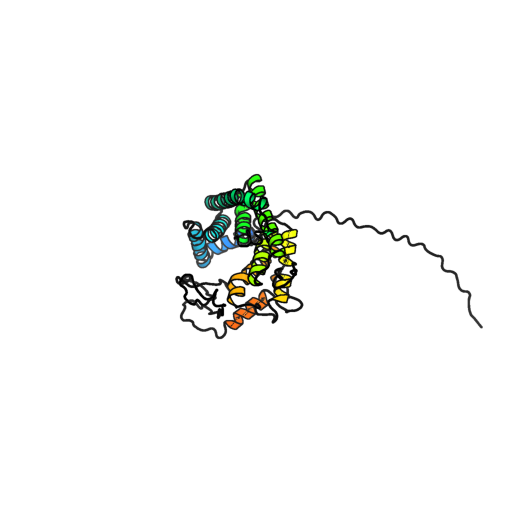3 O O . GLN A 1 90 ? -11.812 3.629 18.009 1.00 98.25 90 GLN A O 1
ATOM 728 N N . ARG A 1 91 ? -13.819 4.296 18.774 1.00 97.81 91 ARG A N 1
ATOM 729 C CA . ARG A 1 91 ? -13.866 5.578 18.050 1.00 97.81 91 ARG A CA 1
ATOM 730 C C . ARG A 1 91 ? -12.609 6.434 18.214 1.00 97.81 91 ARG A C 1
ATOM 732 O O . ARG A 1 91 ? -12.264 7.146 17.279 1.00 97.81 91 ARG A O 1
ATOM 739 N N . ALA A 1 92 ? -11.934 6.360 19.362 1.00 97.25 92 ALA A N 1
ATOM 740 C CA . ALA A 1 92 ? -10.737 7.150 19.639 1.00 97.25 92 ALA A CA 1
ATOM 741 C C . ALA A 1 92 ? -9.598 6.875 18.641 1.00 97.25 92 ALA A C 1
ATOM 743 O O . ALA A 1 92 ? -8.964 7.819 18.179 1.00 97.25 92 ALA A O 1
ATOM 744 N N . TYR A 1 93 ? -9.371 5.614 18.256 1.00 98.00 93 TYR A N 1
ATOM 745 C CA . TYR A 1 93 ? -8.352 5.278 17.258 1.00 98.00 93 TYR A CA 1
ATOM 746 C C . TYR A 1 93 ? -8.712 5.841 15.876 1.00 98.00 93 TYR A C 1
ATOM 748 O O . TYR A 1 93 ? -7.902 6.522 15.252 1.00 98.00 93 TYR A O 1
ATOM 756 N N . GLY A 1 94 ? -9.953 5.640 15.425 1.00 98.06 94 GLY A N 1
ATOM 757 C CA . GLY A 1 94 ? -10.405 6.151 14.128 1.00 98.06 94 GLY A CA 1
ATOM 758 C C . GLY A 1 94 ? -10.371 7.682 14.046 1.00 98.06 94 GLY A C 1
ATOM 759 O O . GLY A 1 94 ? -10.026 8.245 13.011 1.00 98.06 94 GLY A O 1
ATOM 760 N N . GLU A 1 95 ? -10.657 8.362 15.156 1.00 97.94 95 GLU A N 1
ATOM 761 C CA . GLU A 1 95 ? -10.571 9.819 15.263 1.00 97.94 95 GLU A CA 1
ATOM 762 C C . GLU A 1 95 ? -9.123 10.329 15.167 1.00 97.94 95 GLU A C 1
ATOM 764 O O . GLU A 1 95 ? -8.873 11.302 14.457 1.00 97.94 95 GLU A O 1
ATOM 769 N N . LYS A 1 96 ? -8.155 9.645 15.799 1.00 96.56 96 LYS A N 1
ATOM 770 C CA . LYS A 1 96 ? -6.720 9.959 15.653 1.00 96.56 96 LYS A CA 1
ATOM 771 C C . LYS A 1 96 ? -6.278 9.871 14.184 1.00 96.56 96 LYS A C 1
ATOM 773 O O . LYS A 1 96 ? -5.627 10.788 13.684 1.00 96.56 96 LYS A O 1
ATOM 778 N N . VAL A 1 97 ? -6.670 8.802 13.478 1.00 98.12 97 VAL A N 1
ATOM 779 C CA . VAL A 1 97 ? -6.372 8.618 12.041 1.00 98.12 97 VAL A CA 1
ATOM 780 C C . VAL A 1 97 ? -6.984 9.744 11.210 1.00 98.12 97 VAL A C 1
ATOM 782 O O . VAL A 1 97 ? -6.293 10.365 10.401 1.00 98.12 97 VAL A O 1
ATOM 785 N N . ARG A 1 98 ? -8.270 10.035 11.438 1.00 98.56 98 ARG A N 1
ATOM 786 C CA . ARG A 1 98 ? -9.010 11.090 10.740 1.00 98.56 98 ARG A CA 1
ATOM 787 C C . ARG A 1 98 ? -8.326 12.446 10.880 1.00 98.56 98 ARG A C 1
ATOM 789 O O . ARG A 1 98 ? -8.063 13.106 9.878 1.00 98.56 98 ARG A O 1
ATOM 796 N N . GLN A 1 99 ? -8.005 12.842 12.111 1.00 97.56 99 GLN A N 1
ATOM 797 C CA . GLN A 1 99 ? -7.352 14.118 12.399 1.00 97.56 99 GLN A CA 1
ATOM 798 C C . GLN A 1 99 ? -6.003 14.242 11.689 1.00 97.56 99 GLN A C 1
ATOM 800 O O . GLN A 1 99 ? -5.742 15.271 11.066 1.00 97.56 99 GLN A O 1
ATOM 805 N N . LEU A 1 100 ? -5.176 13.193 11.739 1.00 96.44 100 LEU A N 1
ATOM 806 C CA . LEU A 1 100 ? -3.862 13.195 11.104 1.00 96.44 100 LEU A CA 1
ATOM 807 C C . LEU A 1 100 ? -3.973 13.319 9.582 1.00 96.44 100 LEU A C 1
ATOM 809 O O . LEU A 1 100 ? -3.344 14.202 9.003 1.00 96.44 100 LEU A O 1
ATOM 813 N N . LEU A 1 101 ? -4.788 12.488 8.926 1.00 98.31 101 LEU A N 1
ATOM 814 C CA . LEU A 1 101 ? -4.897 12.504 7.463 1.00 98.31 101 LEU A CA 1
ATOM 815 C C . LEU A 1 101 ? -5.525 13.801 6.939 1.00 98.31 101 LEU A C 1
ATOM 817 O O . LEU A 1 101 ? -5.039 14.358 5.957 1.00 98.31 101 LEU A O 1
ATOM 821 N N . VAL A 1 102 ? -6.549 14.334 7.616 1.00 98.69 102 VAL A N 1
ATOM 822 C CA . VAL A 1 102 ? -7.132 15.638 7.258 1.00 98.69 102 VAL A CA 1
ATOM 823 C C . VAL A 1 102 ? -6.113 16.760 7.449 1.00 98.69 102 VAL A C 1
ATOM 825 O O . VAL A 1 102 ? -6.003 17.635 6.590 1.00 98.69 102 VAL A O 1
ATOM 828 N N . HIS A 1 103 ? -5.355 16.749 8.549 1.00 97.69 103 HIS A N 1
ATOM 829 C CA . HIS A 1 103 ? -4.305 17.738 8.786 1.00 97.69 103 HIS A CA 1
ATOM 830 C C . HIS A 1 103 ? -3.234 17.695 7.688 1.00 97.69 103 HIS A C 1
ATOM 832 O O . HIS A 1 103 ? -2.948 18.731 7.087 1.00 97.69 103 HIS A O 1
ATOM 838 N N . GLN A 1 104 ? -2.714 16.505 7.373 1.00 96.81 104 GLN A N 1
ATOM 839 C CA . GLN A 1 104 ? -1.707 16.323 6.326 1.00 96.81 104 GLN A CA 1
ATOM 840 C C . GLN A 1 104 ? -2.221 16.762 4.954 1.00 96.81 104 GLN A C 1
ATOM 842 O O . GLN A 1 104 ? -1.527 17.488 4.246 1.00 96.81 104 GLN A O 1
ATOM 847 N N . ALA A 1 105 ? -3.458 16.406 4.598 1.00 98.19 105 ALA A N 1
ATOM 848 C CA . ALA A 1 105 ? -4.058 16.837 3.341 1.00 98.19 105 ALA A CA 1
ATOM 849 C C . ALA A 1 105 ? -4.147 18.369 3.241 1.00 98.19 105 ALA A C 1
ATOM 851 O O . ALA A 1 105 ? -3.799 18.937 2.208 1.00 98.19 105 ALA A O 1
ATOM 852 N N . ARG A 1 106 ? -4.555 19.063 4.316 1.00 98.25 106 ARG A N 1
ATOM 853 C CA . ARG A 1 106 ? -4.609 20.539 4.340 1.00 98.25 106 ARG A CA 1
ATOM 854 C C . ARG A 1 106 ? -3.230 21.180 4.235 1.00 98.25 106 ARG A C 1
ATOM 856 O O . ARG A 1 106 ? -3.106 22.210 3.580 1.00 98.25 106 ARG A O 1
ATOM 863 N N . ALA A 1 107 ? -2.234 20.599 4.897 1.00 96.81 107 ALA A N 1
ATOM 864 C CA . ALA A 1 107 ? -0.877 21.128 4.917 1.00 96.81 107 ALA A CA 1
ATOM 865 C C . ALA A 1 107 ? -0.173 20.940 3.566 1.00 96.81 107 ALA A C 1
ATOM 867 O O . ALA A 1 107 ? 0.389 21.888 3.027 1.00 96.81 107 ALA A O 1
ATOM 868 N N . MET A 1 108 ? -0.259 19.738 2.993 1.00 96.62 108 MET A N 1
ATOM 869 C CA . MET A 1 108 ? 0.545 19.351 1.834 1.00 96.62 108 MET A CA 1
ATOM 870 C C . MET A 1 108 ? -0.086 19.733 0.494 1.00 96.62 108 MET A C 1
ATOM 872 O O . MET A 1 108 ? 0.637 20.016 -0.459 1.00 96.62 108 MET A O 1
ATOM 876 N N . LEU A 1 109 ? -1.419 19.735 0.372 1.00 96.12 109 LEU A N 1
ATOM 877 C CA . LEU A 1 109 ? -2.075 19.969 -0.920 1.00 96.12 109 LEU A CA 1
ATOM 878 C C . LEU A 1 109 ? -1.682 21.314 -1.574 1.00 96.12 109 LEU A C 1
ATOM 880 O O . LEU A 1 109 ? -1.369 21.300 -2.765 1.00 96.12 109 LEU A O 1
ATOM 884 N N . PRO A 1 110 ? -1.594 22.448 -0.845 1.00 96.50 110 PRO A N 1
ATOM 885 C CA . PRO A 1 110 ? -1.135 23.711 -1.428 1.00 96.50 110 PRO A CA 1
ATOM 886 C C . PRO A 1 110 ? 0.309 23.677 -1.947 1.00 96.50 110 PRO A C 1
ATOM 888 O O . PRO A 1 110 ? 0.648 24.448 -2.846 1.00 96.50 110 PRO A O 1
ATOM 891 N N . GLU A 1 111 ? 1.172 22.826 -1.382 1.00 95.94 111 GLU A N 1
ATOM 892 C CA . GLU A 1 111 ? 2.549 22.654 -1.858 1.00 95.94 111 GLU A CA 1
ATOM 893 C C . GLU A 1 111 ? 2.568 21.914 -3.195 1.00 95.94 111 GLU A C 1
ATOM 895 O O . GLU A 1 111 ? 3.206 22.375 -4.142 1.00 95.94 111 GLU A O 1
ATOM 900 N N . TYR A 1 112 ? 1.785 20.837 -3.310 1.00 95.06 112 TYR A N 1
ATOM 901 C CA . TYR A 1 112 ? 1.603 20.117 -4.571 1.00 95.06 112 TYR A CA 1
ATOM 902 C C . TYR A 1 112 ? 1.036 21.012 -5.680 1.00 95.06 112 TYR A C 1
ATOM 904 O O . TYR A 1 112 ? 1.488 20.942 -6.819 1.00 95.06 112 TYR A O 1
ATOM 912 N N . GLU A 1 113 ? 0.081 21.889 -5.365 1.00 89.44 113 GLU A N 1
ATOM 913 C CA . GLU A 1 113 ? -0.533 22.796 -6.347 1.00 89.44 113 GLU A CA 1
ATOM 914 C C . GLU A 1 113 ? 0.436 23.859 -6.891 1.00 89.44 113 GLU A C 1
ATOM 916 O O . GLU A 1 113 ? 0.245 24.365 -7.997 1.00 89.44 113 GLU A O 1
ATOM 921 N N . LYS A 1 114 ? 1.481 24.202 -6.130 1.00 94.38 114 LYS A N 1
ATOM 922 C CA . LYS A 1 114 ? 2.506 25.190 -6.514 1.00 94.38 114 LYS A CA 1
ATOM 923 C C . LYS A 1 114 ? 3.786 24.546 -7.044 1.00 94.38 114 LYS A C 1
ATOM 925 O O . LYS A 1 114 ? 4.730 25.258 -7.395 1.00 94.38 114 LYS A O 1
ATOM 930 N N . LEU A 1 115 ? 3.840 23.217 -7.074 1.00 95.31 115 LEU A N 1
ATOM 931 C CA . LEU A 1 115 ? 5.045 22.463 -7.364 1.00 95.31 115 LEU A CA 1
ATOM 932 C C . LEU A 1 115 ? 5.533 22.704 -8.796 1.00 95.31 115 LEU A C 1
ATOM 934 O O . LEU A 1 115 ? 4.834 22.459 -9.779 1.00 95.31 115 LEU A O 1
ATOM 938 N N . GLN A 1 116 ? 6.796 23.105 -8.919 1.00 95.25 116 GLN A N 1
ATOM 939 C CA . GLN A 1 116 ? 7.505 23.134 -10.195 1.00 95.25 116 GLN A CA 1
ATOM 940 C C . GLN A 1 116 ? 8.259 21.820 -10.384 1.00 95.25 116 GLN A C 1
ATOM 942 O O . GLN A 1 116 ? 9.451 21.721 -10.098 1.00 95.25 116 GLN A O 1
ATOM 947 N N . LEU A 1 117 ? 7.553 20.804 -10.878 1.00 93.50 117 LEU A N 1
ATOM 948 C CA . LEU A 1 117 ? 8.043 19.423 -10.907 1.00 93.50 117 LEU A CA 1
ATOM 949 C C . LEU A 1 117 ? 9.369 19.242 -11.663 1.00 93.50 117 LEU A C 1
ATOM 951 O O . LEU A 1 117 ? 10.199 18.441 -11.263 1.00 93.50 117 LEU A O 1
ATOM 955 N N . ARG A 1 118 ? 9.633 20.042 -12.706 1.00 93.31 118 ARG A N 1
ATOM 956 C CA . ARG A 1 118 ? 10.924 20.015 -13.427 1.00 93.31 118 ARG A CA 1
ATOM 957 C C . ARG A 1 118 ? 12.130 20.380 -12.563 1.00 93.31 118 ARG A C 1
ATOM 959 O O . ARG A 1 118 ? 13.234 19.962 -12.886 1.00 93.31 118 ARG A O 1
ATOM 966 N N . LEU A 1 119 ? 11.929 21.175 -11.515 1.00 94.94 119 LEU A N 1
ATOM 967 C CA . LEU A 1 119 ? 12.985 21.552 -10.574 1.00 94.94 119 LEU A CA 1
ATOM 968 C C . LEU A 1 119 ? 13.073 20.583 -9.391 1.00 94.94 119 LEU A C 1
ATOM 970 O O . LEU A 1 119 ? 14.104 20.525 -8.731 1.00 94.94 119 LEU A O 1
ATOM 974 N N . GLN A 1 120 ? 11.991 19.858 -9.107 1.00 94.12 120 GLN A N 1
ATOM 975 C CA . GLN A 1 120 ? 11.857 18.976 -7.949 1.00 94.12 120 GLN A CA 1
ATOM 976 C C . GLN A 1 120 ? 11.133 17.676 -8.350 1.00 94.12 120 GLN A C 1
ATOM 978 O O . GLN A 1 120 ? 10.025 17.426 -7.875 1.00 94.12 120 GLN A O 1
ATOM 983 N N . PRO A 1 121 ? 11.717 16.854 -9.245 1.00 92.38 121 PRO A N 1
ATOM 984 C CA . PRO A 1 121 ? 11.028 15.700 -9.834 1.00 92.38 121 PRO A CA 1
ATOM 985 C C . PRO A 1 121 ? 10.715 14.592 -8.821 1.00 92.38 121 PRO A C 1
ATOM 987 O O . PRO A 1 121 ? 9.837 13.772 -9.058 1.00 92.38 121 PRO A O 1
ATOM 990 N N . GLU A 1 122 ? 11.392 14.585 -7.674 1.00 91.94 122 GLU A N 1
ATOM 991 C CA . GLU A 1 122 ? 11.174 13.619 -6.595 1.00 91.94 122 GLU A CA 1
ATOM 992 C C . GLU A 1 122 ? 10.229 14.120 -5.494 1.00 91.94 122 GLU A C 1
ATOM 994 O O . GLU A 1 122 ? 10.033 13.429 -4.492 1.00 91.94 122 GLU A O 1
ATOM 999 N N . PHE A 1 123 ? 9.653 15.321 -5.627 1.00 94.75 123 PHE A N 1
ATOM 1000 C CA . PHE A 1 123 ? 8.804 15.878 -4.577 1.00 94.75 123 PHE A CA 1
ATOM 1001 C C . PHE A 1 123 ? 7.644 14.931 -4.257 1.00 94.75 123 PHE A C 1
ATOM 1003 O O . PHE A 1 123 ? 6.853 14.562 -5.125 1.00 94.75 123 PHE A O 1
ATOM 1010 N N . GLY A 1 124 ? 7.551 14.535 -2.988 1.00 92.12 124 GLY A N 1
ATOM 1011 C CA . GLY A 1 124 ? 6.519 13.621 -2.520 1.00 92.12 124 GLY A CA 1
ATOM 1012 C C . GLY A 1 124 ? 6.732 12.151 -2.878 1.00 92.12 124 GLY A C 1
ATOM 1013 O O . GLY A 1 124 ? 5.999 11.321 -2.357 1.00 92.12 124 GLY A O 1
ATOM 1014 N N . ALA A 1 125 ? 7.736 11.777 -3.678 1.00 92.69 125 ALA A N 1
ATOM 1015 C CA . ALA A 1 125 ? 7.920 10.394 -4.139 1.00 92.69 125 ALA A CA 1
ATOM 1016 C C . ALA A 1 125 ? 8.072 9.367 -3.008 1.00 92.69 125 ALA A C 1
ATOM 1018 O O . ALA A 1 125 ? 7.647 8.224 -3.148 1.00 92.69 125 ALA A O 1
ATOM 1019 N N . TRP A 1 126 ? 8.603 9.802 -1.866 1.00 90.62 126 TRP A N 1
ATOM 1020 C CA . TRP A 1 126 ? 8.995 8.931 -0.758 1.00 90.62 126 TRP A CA 1
ATOM 1021 C C . TRP A 1 126 ? 8.005 8.908 0.413 1.00 90.62 126 TRP A C 1
ATOM 1023 O O . TRP A 1 126 ? 8.255 8.244 1.416 1.00 90.62 126 TRP A O 1
ATOM 1033 N N . GLY A 1 127 ? 6.871 9.610 0.301 1.00 90.75 127 GLY A N 1
ATOM 1034 C CA . GLY A 1 127 ? 5.842 9.619 1.344 1.00 90.75 127 GLY A CA 1
ATOM 1035 C C . GLY A 1 127 ? 5.183 8.244 1.547 1.00 90.75 127 GLY A C 1
ATOM 1036 O O . GLY A 1 127 ? 5.161 7.426 0.621 1.00 90.75 127 GLY A O 1
ATOM 1037 N N . PRO A 1 128 ? 4.603 7.961 2.725 1.00 93.25 128 PRO A N 1
ATOM 1038 C CA . PRO A 1 128 ? 4.041 6.651 3.067 1.00 93.25 128 PRO A CA 1
ATOM 1039 C C . PRO A 1 128 ? 2.639 6.452 2.467 1.00 93.25 128 PRO A C 1
ATOM 1041 O O . PRO A 1 128 ? 1.675 6.122 3.157 1.00 93.25 128 PRO A O 1
ATOM 1044 N N . TRP A 1 129 ? 2.500 6.671 1.160 1.00 97.25 129 TRP A N 1
ATOM 1045 C CA . TRP A 1 129 ? 1.210 6.755 0.469 1.00 97.25 129 TRP A CA 1
ATOM 1046 C C . TRP A 1 129 ? 0.364 5.492 0.594 1.00 97.25 129 TRP A C 1
ATOM 1048 O O . TRP A 1 129 ? -0.843 5.598 0.789 1.00 97.25 129 TRP A O 1
ATOM 1058 N N . GLY A 1 130 ? 0.988 4.310 0.557 1.00 95.88 130 GLY A N 1
ATOM 1059 C CA . GLY A 1 130 ? 0.292 3.042 0.788 1.00 95.88 130 GLY A CA 1
ATOM 1060 C C . GLY A 1 130 ? -0.288 2.938 2.203 1.00 95.88 130 GLY A C 1
ATOM 1061 O O . GLY A 1 130 ? -1.419 2.490 2.375 1.00 95.88 130 GLY A O 1
ATOM 1062 N N . ILE A 1 131 ? 0.440 3.429 3.213 1.00 96.12 131 ILE A N 1
ATOM 1063 C CA . ILE A 1 131 ? -0.034 3.469 4.604 1.00 96.12 131 ILE A CA 1
ATOM 1064 C C . ILE A 1 131 ? -1.159 4.494 4.753 1.00 96.12 131 ILE A C 1
ATOM 1066 O O . ILE A 1 131 ? -2.172 4.187 5.376 1.00 96.12 131 ILE A O 1
ATOM 1070 N N . TYR A 1 132 ? -1.025 5.685 4.163 1.00 98.31 132 TYR A N 1
ATOM 1071 C CA . TYR A 1 132 ? -2.093 6.689 4.176 1.00 98.31 132 TYR A CA 1
ATOM 1072 C C . TYR A 1 132 ? -3.368 6.173 3.501 1.00 98.31 132 TYR A C 1
ATOM 1074 O O . TYR A 1 132 ? -4.451 6.326 4.063 1.00 98.31 132 TYR A O 1
ATOM 1082 N N . ALA A 1 133 ? -3.240 5.509 2.349 1.00 98.62 133 ALA A N 1
ATOM 1083 C CA . ALA A 1 133 ? -4.357 4.888 1.646 1.00 98.62 133 ALA A CA 1
ATOM 1084 C C . ALA A 1 133 ? -5.023 3.791 2.488 1.00 98.62 133 ALA A C 1
ATOM 1086 O O . ALA A 1 133 ? -6.248 3.754 2.580 1.00 98.62 133 ALA A O 1
ATOM 1087 N N . TRP A 1 134 ? -4.242 2.929 3.142 1.00 98.44 134 TRP A N 1
ATOM 1088 C CA . TRP A 1 134 ? -4.803 1.855 3.961 1.00 98.44 134 TRP A CA 1
ATOM 1089 C C . TRP A 1 134 ? -5.446 2.364 5.253 1.00 98.44 134 TRP A C 1
ATOM 1091 O O . TRP A 1 134 ? -6.535 1.928 5.620 1.00 98.44 134 TRP A O 1
ATOM 1101 N N . ALA A 1 135 ? -4.820 3.332 5.923 1.00 98.56 135 ALA A N 1
ATOM 1102 C CA . ALA A 1 135 ? -5.389 3.957 7.109 1.00 98.56 135 ALA A CA 1
ATOM 1103 C C . ALA A 1 135 ? -6.703 4.685 6.787 1.00 98.56 135 ALA A C 1
ATOM 1105 O O . ALA A 1 135 ? -7.660 4.598 7.558 1.00 98.56 135 ALA A O 1
ATOM 1106 N N . TYR A 1 136 ? -6.770 5.360 5.636 1.00 98.81 136 TYR A N 1
ATOM 1107 C CA . TYR A 1 136 ? -8.005 5.947 5.122 1.00 98.81 136 TYR A CA 1
ATOM 1108 C C . TYR A 1 136 ? -9.075 4.879 4.851 1.00 98.81 136 TYR A C 1
ATOM 1110 O O . TYR A 1 136 ? -10.194 5.022 5.332 1.00 98.81 136 TYR A O 1
ATOM 1118 N N . ASP A 1 137 ? -8.725 3.792 4.158 1.00 98.81 137 ASP A N 1
ATOM 1119 C CA . ASP A 1 137 ? -9.631 2.681 3.831 1.00 98.81 137 ASP A CA 1
ATOM 1120 C C . ASP A 1 137 ? -10.259 2.045 5.087 1.00 98.81 137 ASP A C 1
ATOM 1122 O O . ASP A 1 137 ? -11.480 1.900 5.179 1.00 98.81 137 ASP A O 1
ATOM 1126 N N . LEU A 1 138 ? -9.443 1.746 6.104 1.00 98.75 138 LEU A N 1
ATOM 1127 C CA . LEU A 1 138 ? -9.893 1.162 7.375 1.00 98.75 138 LEU A CA 1
ATOM 1128 C C . LEU A 1 138 ? -10.759 2.114 8.214 1.00 98.75 138 LEU A C 1
ATOM 1130 O O . LEU A 1 138 ? -11.634 1.659 8.953 1.00 98.75 138 LEU A O 1
ATOM 1134 N N . CYS A 1 139 ? -10.529 3.425 8.107 1.00 98.69 139 CYS A N 1
ATOM 1135 C CA . CYS A 1 139 ? -11.202 4.455 8.903 1.00 98.69 139 CYS A CA 1
ATOM 1136 C C . CYS A 1 139 ? -12.212 5.288 8.099 1.00 98.69 139 CYS A C 1
ATOM 1138 O O . CYS A 1 139 ? -12.669 6.323 8.588 1.00 98.69 139 CYS A O 1
ATOM 1140 N N . TYR A 1 140 ? -12.572 4.867 6.883 1.00 98.56 140 TYR A N 1
ATOM 1141 C CA . TYR A 1 140 ? -13.369 5.642 5.923 1.00 98.56 140 TYR A CA 1
ATOM 1142 C C . TYR A 1 140 ? -14.668 6.208 6.518 1.00 98.56 140 TYR A C 1
ATOM 1144 O O . TYR A 1 140 ? -15.079 7.337 6.235 1.00 98.56 140 TYR A O 1
ATOM 1152 N N . ASP A 1 141 ? -15.319 5.449 7.400 1.00 97.88 141 ASP A N 1
ATOM 1153 C CA . ASP A 1 141 ? -16.577 5.807 8.057 1.00 97.88 141 ASP A CA 1
ATOM 1154 C C . ASP A 1 141 ? -16.430 6.865 9.171 1.00 97.88 141 ASP A C 1
ATOM 1156 O O . ASP A 1 141 ? -17.416 7.230 9.821 1.00 97.88 141 ASP A O 1
ATOM 1160 N N . ARG A 1 142 ? -15.212 7.343 9.447 1.00 98.44 142 ARG A N 1
ATOM 1161 C CA . ARG A 1 142 ? -14.928 8.445 10.384 1.00 98.44 142 ARG A CA 1
ATOM 1162 C C . ARG A 1 142 ? -14.829 9.801 9.715 1.00 98.44 142 ARG A C 1
ATOM 1164 O O . ARG A 1 142 ? -15.058 10.798 10.387 1.00 98.44 142 ARG A O 1
ATOM 1171 N N . PHE A 1 143 ? -14.538 9.842 8.425 1.00 98.62 143 PHE A N 1
ATOM 1172 C CA . PHE A 1 143 ? -14.444 11.084 7.670 1.00 98.62 143 PHE A CA 1
ATOM 1173 C C . PHE A 1 143 ? -15.842 11.577 7.287 1.00 98.62 143 PHE A C 1
ATOM 1175 O O . PHE A 1 143 ? -16.703 10.777 6.907 1.00 98.62 143 PHE A O 1
ATOM 1182 N N . SER A 1 144 ? -16.066 12.890 7.369 1.00 98.44 144 SER A N 1
ATOM 1183 C CA . SER A 1 144 ? -17.208 13.515 6.692 1.00 98.44 144 SER A CA 1
ATOM 1184 C C . SER A 1 144 ? -17.010 13.484 5.173 1.00 98.44 144 SER A C 1
ATOM 1186 O O . SER A 1 144 ? -15.890 13.301 4.698 1.00 98.44 144 SER A O 1
ATOM 1188 N N . ASP A 1 145 ? -18.066 13.718 4.395 1.00 98.31 145 ASP A N 1
ATOM 1189 C CA . ASP A 1 145 ? -17.957 13.706 2.929 1.00 98.31 145 ASP A CA 1
ATOM 1190 C C . ASP A 1 145 ? -16.945 14.741 2.408 1.00 98.31 145 ASP A C 1
ATOM 1192 O O . ASP A 1 145 ? -16.104 14.415 1.576 1.00 98.31 145 ASP A O 1
ATOM 1196 N N . SER A 1 146 ? -16.919 15.950 2.979 1.00 98.50 146 SER A N 1
ATOM 1197 C CA . SER A 1 146 ? -15.936 16.976 2.598 1.00 98.50 146 SER A CA 1
ATOM 1198 C C . SER A 1 146 ? -14.504 16.635 3.022 1.00 98.50 146 SER A C 1
ATOM 1200 O O . SER A 1 146 ? -13.541 17.017 2.355 1.00 98.50 146 SER A O 1
ATOM 1202 N N . GLU A 1 147 ? -14.330 15.904 4.125 1.00 98.75 147 GLU A N 1
ATOM 1203 C CA . GLU A 1 147 ? -13.018 15.407 4.543 1.00 98.75 147 GLU A CA 1
ATOM 1204 C C . GLU A 1 147 ? -12.535 14.266 3.647 1.00 98.75 147 GLU A C 1
ATOM 1206 O O . GLU A 1 147 ? -11.347 14.219 3.328 1.00 98.75 147 GLU A O 1
ATOM 1211 N N . ARG A 1 148 ? -13.443 13.392 3.194 1.00 98.75 148 ARG A N 1
ATOM 1212 C CA . ARG A 1 148 ? -13.138 12.363 2.192 1.00 98.75 148 ARG A CA 1
ATOM 1213 C C . ARG A 1 148 ? -12.682 13.006 0.895 1.00 98.75 148 ARG A C 1
ATOM 1215 O O . ARG A 1 148 ? -11.573 12.725 0.461 1.00 98.75 148 ARG A O 1
ATOM 1222 N N . GLU A 1 149 ? -13.460 13.937 0.345 1.00 98.50 149 GLU A N 1
ATOM 1223 C CA . GLU A 1 149 ? -13.100 14.660 -0.881 1.00 98.50 149 GLU A CA 1
ATOM 1224 C C . GLU A 1 149 ? -11.705 15.294 -0.790 1.00 98.50 149 GLU A C 1
ATOM 1226 O O . GLU A 1 149 ? -10.900 15.189 -1.719 1.00 98.50 149 GLU A O 1
ATOM 1231 N N . LEU A 1 150 ? -11.392 15.919 0.348 1.00 98.69 150 LEU A N 1
ATOM 1232 C CA . LEU A 1 150 ? -10.090 16.527 0.598 1.00 98.69 150 LEU A CA 1
ATOM 1233 C C . LEU A 1 150 ? -8.951 15.494 0.624 1.00 98.69 150 LEU A C 1
ATOM 1235 O O . LEU A 1 150 ? -7.939 15.687 -0.055 1.00 98.69 150 LEU A O 1
ATOM 1239 N N . VAL A 1 151 ? -9.094 14.418 1.402 1.00 98.75 151 VAL A N 1
ATOM 1240 C CA . VAL A 1 151 ? -8.053 13.385 1.540 1.00 98.75 151 VAL A CA 1
ATOM 1241 C C . VAL A 1 151 ? -7.856 12.638 0.222 1.00 98.75 151 VAL A C 1
ATOM 1243 O O . VAL A 1 151 ? -6.722 12.466 -0.218 1.00 98.75 151 VAL A O 1
ATOM 1246 N N . GLU A 1 152 ? -8.935 12.272 -0.467 1.00 98.69 152 GLU A N 1
ATOM 1247 C CA . GLU A 1 152 ? -8.869 11.612 -1.772 1.00 98.69 152 GLU A CA 1
ATOM 1248 C C . GLU A 1 152 ? -8.214 12.507 -2.833 1.00 98.69 152 GLU A C 1
ATOM 1250 O O . GLU A 1 152 ? -7.409 12.038 -3.641 1.00 98.69 152 GLU A O 1
ATOM 1255 N N . ARG A 1 153 ? -8.525 13.813 -2.841 1.00 98.62 153 ARG A N 1
ATOM 1256 C CA . ARG A 1 153 ? -7.871 14.780 -3.734 1.00 98.62 153 ARG A CA 1
ATOM 1257 C C . ARG A 1 153 ? -6.377 14.873 -3.453 1.00 98.62 153 ARG A C 1
ATOM 1259 O O . ARG A 1 153 ? -5.600 14.948 -4.404 1.00 98.62 153 ARG A O 1
ATOM 1266 N N . TRP A 1 154 ? -5.977 14.853 -2.186 1.00 98.50 154 TRP A N 1
ATOM 1267 C CA . TRP A 1 154 ? -4.571 14.861 -1.802 1.00 98.50 154 TRP A CA 1
ATOM 1268 C C . TRP A 1 154 ? -3.840 13.594 -2.233 1.00 98.50 154 TRP A C 1
ATOM 1270 O O . TRP A 1 154 ? -2.842 13.703 -2.942 1.00 98.50 154 TRP A O 1
ATOM 1280 N N . LEU A 1 155 ? -4.373 12.415 -1.912 1.00 98.62 155 LEU A N 1
ATOM 1281 C CA . LEU A 1 155 ? -3.779 11.137 -2.309 1.00 98.62 155 LEU A CA 1
ATOM 1282 C C . LEU A 1 155 ? -3.644 11.022 -3.834 1.00 98.62 155 LEU A C 1
ATOM 1284 O O . LEU A 1 155 ? -2.579 10.666 -4.337 1.00 98.62 155 LEU A O 1
ATOM 1288 N N . ARG A 1 156 ? -4.689 11.398 -4.585 1.00 98.50 156 ARG A N 1
ATOM 1289 C CA . ARG A 1 156 ? -4.664 11.386 -6.055 1.00 98.50 156 ARG A CA 1
ATOM 1290 C C . ARG A 1 156 ? -3.659 12.379 -6.630 1.00 98.50 156 ARG A C 1
ATOM 1292 O O . ARG A 1 156 ? -2.954 12.048 -7.579 1.00 98.50 156 ARG A O 1
ATOM 1299 N N . THR A 1 157 ? -3.595 13.590 -6.075 1.00 98.25 157 THR A N 1
ATOM 1300 C CA . THR A 1 157 ? -2.622 14.608 -6.503 1.00 98.25 157 THR A CA 1
ATOM 1301 C C . THR A 1 157 ? -1.200 14.112 -6.272 1.00 98.25 157 THR A C 1
ATOM 1303 O O . THR A 1 157 ? -0.412 14.123 -7.211 1.00 98.25 157 THR A O 1
ATOM 1306 N N . ALA A 1 158 ? -0.900 13.600 -5.075 1.00 98.12 158 ALA A N 1
ATOM 1307 C CA . ALA A 1 158 ? 0.412 13.049 -4.754 1.00 98.12 158 ALA A CA 1
ATOM 1308 C C . ALA A 1 158 ? 0.790 11.905 -5.707 1.00 98.12 158 ALA A C 1
ATOM 1310 O O . ALA A 1 158 ? 1.853 11.947 -6.318 1.00 98.12 158 ALA A O 1
ATOM 1311 N N . ALA A 1 159 ? -0.104 10.936 -5.921 1.00 98.44 159 ALA A N 1
ATOM 1312 C CA . ALA A 1 159 ? 0.146 9.818 -6.827 1.00 98.44 159 ALA A CA 1
ATOM 1313 C C . ALA A 1 159 ? 0.426 10.271 -8.271 1.00 98.44 159 ALA A C 1
ATOM 1315 O O . ALA A 1 159 ? 1.383 9.813 -8.888 1.00 98.44 159 ALA A O 1
ATOM 1316 N N . ARG A 1 160 ? -0.348 11.225 -8.803 1.00 97.69 160 ARG A N 1
ATOM 1317 C CA . ARG A 1 160 ? -0.096 11.792 -10.140 1.00 97.69 160 ARG A CA 1
ATOM 1318 C C . ARG A 1 160 ? 1.218 12.560 -10.210 1.00 97.69 160 ARG A C 1
ATOM 1320 O O . ARG A 1 160 ? 1.920 12.461 -11.211 1.00 97.69 160 ARG A O 1
ATOM 1327 N N . THR A 1 161 ? 1.581 13.290 -9.157 1.00 97.31 161 THR A N 1
ATOM 1328 C CA . THR A 1 161 ? 2.888 13.949 -9.066 1.00 97.31 161 THR A CA 1
ATOM 1329 C C . THR A 1 161 ? 4.031 12.940 -9.152 1.00 97.31 161 THR A C 1
ATOM 1331 O O . THR A 1 161 ? 5.000 13.209 -9.853 1.00 97.31 161 THR A O 1
ATOM 1334 N N . ILE A 1 162 ? 3.900 11.768 -8.523 1.00 96.06 162 ILE A N 1
ATOM 1335 C CA . ILE A 1 162 ? 4.892 10.684 -8.616 1.00 96.06 162 ILE A CA 1
ATOM 1336 C C . ILE A 1 162 ? 5.012 10.174 -10.051 1.00 96.06 162 ILE A C 1
ATOM 1338 O O . ILE A 1 162 ? 6.123 10.084 -10.568 1.00 96.06 162 ILE A O 1
ATOM 1342 N N . ILE A 1 163 ? 3.882 9.897 -10.709 1.00 95.12 163 ILE A N 1
ATOM 1343 C CA . ILE A 1 163 ? 3.853 9.440 -12.107 1.00 95.12 163 ILE A CA 1
ATOM 1344 C C . ILE A 1 163 ? 4.549 10.452 -13.026 1.00 95.12 163 ILE A C 1
ATOM 1346 O O . ILE A 1 163 ? 5.383 10.080 -13.850 1.00 95.12 163 ILE A O 1
ATOM 1350 N N . GLU A 1 164 ? 4.222 11.740 -12.900 1.00 94.19 164 GLU A N 1
ATOM 1351 C CA . GLU A 1 164 ? 4.844 12.784 -13.720 1.00 94.19 164 GLU A CA 1
ATOM 1352 C C . GLU A 1 164 ? 6.320 13.011 -13.363 1.00 94.19 164 GLU A C 1
ATOM 1354 O O . GLU A 1 164 ? 7.127 13.304 -14.245 1.00 94.19 164 GLU A O 1
ATOM 1359 N N . GLY A 1 165 ? 6.688 12.858 -12.090 1.00 92.94 165 GLY A N 1
ATOM 1360 C CA . GLY A 1 165 ? 8.059 13.002 -11.607 1.00 92.94 165 GLY A CA 1
ATOM 1361 C C . GLY A 1 165 ? 8.973 11.917 -12.166 1.00 92.94 165 GLY A C 1
ATOM 1362 O O . GLY A 1 165 ? 10.061 12.217 -12.658 1.00 92.94 165 GLY A O 1
ATOM 1363 N N . GLU A 1 166 ? 8.482 10.676 -12.207 1.00 91.44 166 GLU A N 1
ATOM 1364 C CA . GLU A 1 166 ? 9.209 9.518 -12.739 1.00 91.44 166 GLU A CA 1
ATOM 1365 C C . GLU A 1 166 ? 9.530 9.658 -14.239 1.00 91.44 166 GLU A C 1
ATOM 1367 O O . GLU A 1 166 ? 10.545 9.156 -14.721 1.00 91.44 166 GLU A O 1
ATOM 1372 N N . LYS A 1 167 ? 8.718 10.411 -14.997 1.00 89.62 167 LYS A N 1
ATOM 1373 C CA . LYS A 1 167 ? 9.010 10.730 -16.409 1.00 89.62 167 LYS A CA 1
ATOM 1374 C C . LYS A 1 167 ? 10.213 11.661 -16.575 1.00 89.62 167 LYS A C 1
ATOM 1376 O O . LYS A 1 167 ? 10.800 11.704 -17.656 1.00 89.62 167 LYS A O 1
ATOM 1381 N N . LEU A 1 168 ? 10.534 12.446 -15.549 1.00 90.12 168 LEU A N 1
ATOM 1382 C CA . LEU A 1 168 ? 11.601 13.449 -15.569 1.00 90.12 168 LEU A CA 1
ATOM 1383 C C . LEU A 1 168 ? 12.897 12.917 -14.963 1.00 90.12 168 LEU A C 1
ATOM 1385 O O . LEU A 1 168 ? 13.980 13.291 -15.413 1.00 90.12 168 LEU A O 1
ATOM 1389 N N . TRP A 1 169 ? 12.785 12.070 -13.945 1.00 87.06 169 TRP A N 1
ATOM 1390 C CA . TRP A 1 169 ? 13.916 11.474 -13.257 1.00 87.06 169 TRP A CA 1
ATOM 1391 C C . TRP A 1 169 ? 13.554 10.074 -12.767 1.00 87.06 169 TRP A C 1
ATOM 1393 O O . TRP A 1 169 ? 12.533 9.888 -12.110 1.00 87.06 169 TRP A O 1
ATOM 1403 N N . THR A 1 170 ? 14.421 9.109 -13.063 1.00 86.12 170 THR A N 1
ATOM 1404 C CA . THR A 1 170 ? 14.277 7.714 -12.635 1.00 86.12 170 THR A CA 1
ATOM 1405 C C . THR A 1 170 ? 15.457 7.293 -11.762 1.00 86.12 170 THR A C 1
ATOM 1407 O O . THR A 1 170 ? 16.490 7.965 -11.727 1.00 86.12 170 THR A O 1
ATOM 1410 N N . THR A 1 171 ? 15.306 6.177 -11.054 1.00 88.81 171 THR A N 1
ATOM 1411 C CA . THR A 1 171 ? 16.249 5.690 -10.035 1.00 88.81 171 THR A CA 1
ATOM 1412 C C . THR A 1 171 ? 16.382 4.166 -10.071 1.00 88.81 171 THR A C 1
ATOM 1414 O O . THR A 1 171 ? 15.961 3.539 -11.035 1.00 88.81 171 THR A O 1
ATOM 1417 N N . THR A 1 172 ? 16.996 3.543 -9.066 1.00 89.69 172 THR A N 1
ATOM 1418 C CA . THR A 1 172 ? 17.192 2.089 -9.011 1.00 89.69 172 THR A CA 1
ATOM 1419 C C . THR A 1 172 ? 15.869 1.317 -9.115 1.00 89.69 172 THR A C 1
ATOM 1421 O O . THR A 1 172 ? 14.833 1.804 -8.653 1.00 89.69 172 THR A O 1
ATOM 1424 N N . PRO A 1 173 ? 15.869 0.118 -9.726 1.00 90.12 173 PRO A N 1
ATOM 1425 C CA . PRO A 1 173 ? 14.637 -0.618 -9.990 1.00 90.12 173 PRO A CA 1
ATOM 1426 C C . PRO A 1 173 ? 13.754 -0.866 -8.761 1.00 90.12 173 PRO A C 1
ATOM 1428 O O . PRO A 1 173 ? 12.545 -0.682 -8.874 1.00 90.12 173 PRO A O 1
ATOM 1431 N N . ASN A 1 174 ? 14.319 -1.222 -7.601 1.00 90.31 174 ASN A N 1
ATOM 1432 C CA . ASN A 1 174 ? 13.561 -1.391 -6.354 1.00 90.31 174 ASN A CA 1
ATOM 1433 C C . ASN A 1 174 ? 12.805 -0.113 -5.953 1.00 90.31 174 ASN A C 1
ATOM 1435 O O . ASN A 1 174 ? 11.628 -0.143 -5.611 1.00 90.31 174 ASN A O 1
ATOM 1439 N N . LEU A 1 175 ? 13.453 1.047 -6.058 1.00 92.00 175 LEU A N 1
ATOM 1440 C CA . LEU A 1 175 ? 12.845 2.325 -5.705 1.00 92.00 175 LEU A CA 1
ATOM 1441 C C . LEU A 1 175 ? 11.775 2.745 -6.721 1.00 92.00 175 LEU A C 1
ATOM 1443 O O . LEU A 1 175 ? 10.749 3.310 -6.346 1.00 92.00 175 LEU A O 1
ATOM 1447 N N . VAL A 1 176 ? 11.986 2.458 -8.008 1.00 93.56 176 VAL A N 1
ATOM 1448 C CA . VAL A 1 176 ? 10.955 2.656 -9.037 1.00 93.56 176 VAL A CA 1
ATOM 1449 C C . VAL A 1 176 ? 9.756 1.742 -8.764 1.00 93.56 176 VAL A C 1
ATOM 1451 O O . VAL A 1 176 ? 8.611 2.190 -8.844 1.00 93.56 176 VAL A O 1
ATOM 1454 N N . PHE A 1 177 ? 9.999 0.479 -8.415 1.00 94.56 177 PHE A N 1
ATOM 1455 C CA . PHE A 1 177 ? 8.956 -0.495 -8.113 1.00 94.56 177 PHE A CA 1
ATOM 1456 C C . PHE A 1 177 ? 8.160 -0.135 -6.846 1.00 94.56 177 PHE A C 1
ATOM 1458 O O . PHE A 1 177 ? 6.928 -0.191 -6.862 1.00 94.56 177 PHE A O 1
ATOM 1465 N N . ASP A 1 178 ? 8.826 0.338 -5.788 1.00 94.06 178 ASP A N 1
ATOM 1466 C CA . ASP A 1 178 ? 8.188 0.861 -4.570 1.00 94.06 178 ASP A CA 1
ATOM 1467 C C . ASP A 1 178 ? 7.216 2.011 -4.886 1.00 94.06 178 ASP A C 1
ATOM 1469 O O . ASP A 1 178 ? 6.062 1.987 -4.446 1.00 94.06 178 ASP A O 1
ATOM 1473 N N . LYS A 1 179 ? 7.611 2.972 -5.738 1.00 95.44 179 LYS A N 1
ATOM 1474 C CA . LYS A 1 179 ? 6.708 4.047 -6.196 1.00 95.44 179 LYS A CA 1
ATOM 1475 C C . LYS A 1 179 ? 5.457 3.490 -6.882 1.00 95.44 179 LYS A C 1
ATOM 1477 O O . LYS A 1 179 ? 4.354 3.961 -6.601 1.00 95.44 179 LYS A O 1
ATOM 1482 N N . HIS A 1 180 ? 5.603 2.477 -7.739 1.00 96.88 180 HIS A N 1
ATOM 1483 C CA . HIS A 1 180 ? 4.470 1.833 -8.413 1.00 96.88 180 HIS A CA 1
ATOM 1484 C C . HIS A 1 180 ? 3.552 1.118 -7.426 1.00 96.88 180 HIS A C 1
ATOM 1486 O O . HIS A 1 180 ? 2.335 1.272 -7.513 1.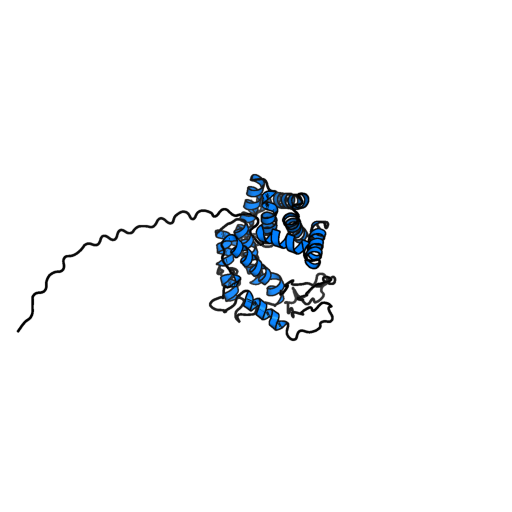00 96.88 180 HIS A O 1
ATOM 1492 N N . CYS A 1 181 ? 4.109 0.413 -6.441 1.00 97.19 181 CYS A N 1
ATOM 1493 C CA . CYS A 1 181 ? 3.321 -0.225 -5.391 1.00 97.19 181 CYS A CA 1
ATOM 1494 C C . CYS A 1 181 ? 2.520 0.808 -4.593 1.00 97.19 181 CYS A C 1
ATOM 1496 O O . CYS A 1 181 ? 1.309 0.667 -4.429 1.00 97.19 181 CYS A O 1
ATOM 1498 N N . ARG A 1 182 ? 3.162 1.898 -4.162 1.00 97.00 182 ARG A N 1
ATOM 1499 C CA . ARG A 1 182 ? 2.512 2.983 -3.413 1.00 97.00 182 ARG A CA 1
ATOM 1500 C C . ARG A 1 182 ? 1.397 3.658 -4.208 1.00 97.00 182 ARG A C 1
ATOM 1502 O O . ARG A 1 182 ? 0.302 3.844 -3.678 1.00 97.00 182 ARG A O 1
ATOM 1509 N N . VAL A 1 183 ? 1.648 3.992 -5.474 1.00 98.44 183 VAL A N 1
ATOM 1510 C CA . VAL A 1 183 ? 0.637 4.574 -6.371 1.00 98.44 183 VAL A CA 1
ATOM 1511 C C . VAL A 1 183 ? -0.498 3.589 -6.640 1.00 98.44 183 VAL A C 1
ATOM 1513 O O . VAL A 1 183 ? -1.658 3.992 -6.618 1.00 98.44 183 VAL A O 1
ATOM 1516 N N . GLY A 1 184 ? -0.198 2.304 -6.829 1.00 98.50 184 GLY A N 1
ATOM 1517 C CA . GLY A 1 184 ? -1.204 1.267 -7.042 1.00 98.50 184 GLY A CA 1
ATOM 1518 C C . GLY A 1 184 ? -2.116 1.078 -5.835 1.00 98.50 184 GLY A C 1
ATOM 1519 O O . GLY A 1 184 ? -3.330 1.005 -6.000 1.00 98.50 184 GLY A O 1
ATOM 1520 N N . LEU A 1 185 ? -1.569 1.093 -4.615 1.00 98.75 185 LEU A N 1
ATOM 1521 C CA . LEU A 1 185 ? -2.367 1.042 -3.385 1.00 98.75 185 LEU A CA 1
ATOM 1522 C C . LEU A 1 185 ? -3.285 2.262 -3.239 1.00 98.75 185 LEU A C 1
ATOM 1524 O O . LEU A 1 185 ? -4.445 2.112 -2.854 1.00 98.75 185 LEU A O 1
ATOM 1528 N N . VAL A 1 186 ? -2.812 3.460 -3.600 1.00 98.81 186 VAL A N 1
ATOM 1529 C CA . VAL A 1 186 ? -3.681 4.643 -3.701 1.00 98.81 186 VAL A CA 1
ATOM 1530 C C . VAL A 1 186 ? -4.753 4.432 -4.773 1.00 98.81 186 VAL A C 1
ATOM 1532 O O . VAL A 1 186 ? -5.926 4.694 -4.523 1.00 98.81 186 VAL A O 1
ATOM 1535 N N . GLY A 1 187 ? -4.379 3.921 -5.946 1.00 98.56 187 GLY A N 1
ATOM 1536 C CA . GLY A 1 187 ? -5.293 3.634 -7.048 1.00 98.56 187 GLY A CA 1
ATOM 1537 C C . GLY A 1 187 ? -6.428 2.698 -6.648 1.00 98.56 187 GLY A C 1
ATOM 1538 O O . GLY A 1 187 ? -7.590 3.044 -6.836 1.00 98.56 187 GLY A O 1
ATOM 1539 N N . TYR A 1 188 ? -6.113 1.560 -6.031 1.00 98.56 188 TYR A N 1
ATOM 1540 C CA . TYR A 1 188 ? -7.113 0.606 -5.550 1.00 98.56 188 TYR A CA 1
ATOM 1541 C C . TYR A 1 188 ? -7.980 1.169 -4.427 1.00 98.56 188 TYR A C 1
ATOM 1543 O O . TYR A 1 188 ? -9.192 0.969 -4.440 1.00 98.56 188 TYR A O 1
ATOM 1551 N N . CYS A 1 189 ? -7.387 1.925 -3.499 1.00 98.50 189 CYS A N 1
ATOM 1552 C CA . CYS A 1 189 ? -8.135 2.592 -2.438 1.00 98.50 189 CYS A CA 1
ATOM 1553 C C . CYS A 1 189 ? -9.146 3.599 -3.010 1.00 98.50 189 CYS A C 1
ATOM 1555 O O . CYS A 1 189 ? -10.274 3.675 -2.546 1.00 98.50 189 CYS A O 1
ATOM 1557 N N . LEU A 1 190 ? -8.782 4.345 -4.054 1.00 98.19 190 LEU A N 1
ATOM 1558 C CA . LEU A 1 190 ? -9.645 5.374 -4.643 1.00 98.19 190 LEU A CA 1
ATOM 1559 C C . LEU A 1 190 ? -10.506 4.879 -5.816 1.00 98.19 190 LEU A C 1
ATOM 1561 O O . LEU A 1 190 ? -11.310 5.647 -6.350 1.00 98.19 190 LEU A O 1
ATOM 1565 N N . GLY A 1 191 ? -10.312 3.637 -6.268 1.00 97.50 191 GLY A N 1
ATOM 1566 C CA . GLY A 1 191 ? -10.877 3.135 -7.522 1.00 97.50 191 GLY A CA 1
ATOM 1567 C C . GLY A 1 191 ? -10.414 3.925 -8.750 1.00 97.50 191 GLY A C 1
ATOM 1568 O O . GLY A 1 191 ? -11.162 4.080 -9.719 1.00 97.50 191 GLY A O 1
ATOM 1569 N N . ASP A 1 192 ? -9.200 4.475 -8.703 1.00 98.12 192 ASP A N 1
ATOM 1570 C CA . ASP A 1 192 ? -8.634 5.307 -9.758 1.00 98.12 192 ASP A CA 1
ATOM 1571 C C . ASP A 1 192 ? -7.898 4.444 -10.790 1.00 98.12 192 ASP A C 1
ATOM 1573 O O . ASP A 1 192 ? -6.747 4.041 -10.602 1.00 98.12 192 ASP A O 1
ATOM 1577 N N . LYS A 1 193 ? -8.590 4.153 -11.896 1.00 97.12 193 LYS A N 1
ATOM 1578 C CA . LYS A 1 193 ? -8.099 3.268 -12.957 1.00 97.12 193 LYS A CA 1
ATOM 1579 C C . LYS A 1 193 ? -6.779 3.735 -13.571 1.00 97.12 193 LYS A C 1
ATOM 1581 O O . LYS A 1 193 ? -5.975 2.891 -13.935 1.00 97.12 193 LYS A O 1
ATOM 1586 N N . GLU A 1 194 ? -6.540 5.041 -13.668 1.00 97.75 194 GLU A N 1
ATOM 1587 C CA . GLU A 1 194 ? -5.286 5.569 -14.219 1.00 97.75 194 GLU A CA 1
ATOM 1588 C C . GLU A 1 194 ? -4.092 5.152 -13.350 1.00 97.75 194 GLU A C 1
ATOM 1590 O O . GLU A 1 194 ? -3.084 4.664 -13.861 1.00 97.75 194 GLU A O 1
ATOM 1595 N N . LEU A 1 195 ? -4.237 5.283 -12.029 1.00 98.62 195 LEU A N 1
ATOM 1596 C CA . LEU A 1 195 ? -3.201 4.918 -11.063 1.00 98.62 195 LEU A CA 1
ATOM 1597 C C . LEU A 1 195 ? -2.989 3.399 -11.007 1.00 98.62 195 LEU A C 1
ATOM 1599 O O . LEU A 1 195 ? -1.848 2.942 -10.970 1.00 98.62 195 LEU A O 1
ATOM 1603 N N . ILE A 1 196 ? -4.081 2.624 -11.037 1.00 98.56 196 ILE A N 1
ATOM 1604 C CA . ILE A 1 196 ? -4.033 1.152 -11.071 1.00 98.56 196 ILE A CA 1
ATOM 1605 C C . ILE A 1 196 ? -3.341 0.675 -12.353 1.00 98.56 196 ILE A C 1
ATOM 1607 O O . ILE A 1 196 ? -2.424 -0.146 -12.301 1.00 98.56 196 ILE A O 1
ATOM 1611 N N . ASP A 1 197 ? -3.756 1.200 -13.508 1.00 98.19 197 ASP A N 1
ATOM 1612 C CA . ASP A 1 197 ? -3.211 0.795 -14.800 1.00 98.19 197 ASP A CA 1
ATOM 1613 C C . ASP A 1 197 ? -1.716 1.130 -14.880 1.00 98.19 197 ASP A C 1
ATOM 1615 O O . ASP A 1 197 ? -0.945 0.281 -15.326 1.00 98.19 197 ASP A O 1
ATOM 1619 N N . TRP A 1 198 ? -1.288 2.301 -14.389 1.00 97.62 198 TRP A N 1
ATOM 1620 C CA . TRP A 1 198 ? 0.132 2.659 -14.312 1.00 97.62 198 TRP A CA 1
ATOM 1621 C C . TRP A 1 198 ? 0.918 1.705 -13.403 1.00 97.62 198 TRP A C 1
ATOM 1623 O O . TRP A 1 198 ? 1.903 1.111 -13.839 1.00 97.62 198 TRP A O 1
ATOM 1633 N N . ALA A 1 199 ? 0.437 1.470 -12.179 1.00 98.00 199 ALA A N 1
ATOM 1634 C CA . ALA A 1 199 ? 1.097 0.593 -11.213 1.00 98.00 199 ALA A CA 1
ATOM 1635 C C . ALA A 1 199 ? 1.273 -0.851 -11.712 1.00 98.00 199 ALA A C 1
ATOM 1637 O O . ALA A 1 199 ? 2.250 -1.514 -11.365 1.00 98.00 199 ALA A O 1
ATOM 1638 N N . LEU A 1 200 ? 0.347 -1.358 -12.530 1.00 98.12 200 LEU A N 1
ATOM 1639 C CA . LEU A 1 200 ? 0.421 -2.722 -13.053 1.00 98.12 200 LEU A CA 1
ATOM 1640 C C . LEU A 1 200 ? 1.155 -2.827 -14.395 1.00 98.12 200 LEU A C 1
ATOM 1642 O O . LEU A 1 200 ? 1.917 -3.774 -14.608 1.00 98.12 200 LEU A O 1
ATOM 1646 N N . HIS A 1 201 ? 0.908 -1.888 -15.309 1.00 97.06 201 HIS A N 1
ATOM 1647 C CA . HIS A 1 201 ? 1.246 -2.037 -16.726 1.00 97.06 201 HIS A CA 1
ATOM 1648 C C . HIS A 1 201 ? 2.340 -1.095 -17.219 1.00 97.06 201 HIS A C 1
ATOM 1650 O O . HIS A 1 201 ? 2.751 -1.249 -18.374 1.00 97.06 201 HIS A O 1
ATOM 1656 N N . ASP A 1 202 ? 2.822 -0.143 -16.412 1.00 94.94 202 ASP A N 1
ATOM 1657 C CA . ASP A 1 202 ? 3.896 0.733 -16.872 1.00 94.94 202 ASP A CA 1
ATOM 1658 C C . ASP A 1 202 ? 5.147 -0.083 -17.222 1.00 94.94 202 ASP A C 1
ATOM 1660 O O . ASP A 1 202 ? 5.745 -0.784 -16.403 1.00 94.94 202 ASP A O 1
ATOM 1664 N N . ARG A 1 203 ? 5.538 -0.009 -18.495 1.00 90.75 203 ARG A N 1
ATOM 1665 C CA . ARG A 1 203 ? 6.697 -0.733 -19.028 1.00 90.75 203 ARG A CA 1
ATOM 1666 C C . ARG A 1 203 ? 7.985 0.064 -18.866 1.00 90.75 203 ARG A C 1
ATOM 1668 O O . ARG A 1 203 ? 9.040 -0.461 -19.229 1.00 90.75 203 ARG A O 1
ATOM 1675 N N . GLY A 1 204 ? 7.894 1.291 -18.353 1.00 84.50 204 GLY A N 1
ATOM 1676 C CA . GLY A 1 204 ? 8.984 2.246 -18.294 1.00 84.50 204 GLY A CA 1
ATOM 1677 C C . GLY A 1 204 ? 9.321 2.829 -19.663 1.00 84.50 204 GLY A C 1
ATOM 1678 O O . GLY A 1 204 ? 9.133 2.201 -20.707 1.00 84.50 204 GLY A O 1
ATOM 1679 N N . ALA A 1 205 ? 9.865 4.044 -19.665 1.00 69.25 205 ALA A N 1
ATOM 1680 C CA . ALA A 1 205 ? 10.283 4.719 -20.893 1.00 69.25 205 ALA A CA 1
ATOM 1681 C C . ALA A 1 205 ? 11.762 4.464 -21.245 1.00 69.25 205 ALA A C 1
ATOM 1683 O O . ALA A 1 205 ? 12.111 4.386 -22.421 1.00 69.25 205 ALA A O 1
ATOM 1684 N N . HIS A 1 206 ? 12.642 4.347 -20.245 1.00 61.00 206 HIS A N 1
ATOM 1685 C CA . HIS A 1 206 ? 14.091 4.205 -20.424 1.00 61.00 206 HIS A CA 1
ATOM 1686 C C . HIS A 1 206 ? 14.775 3.730 -19.128 1.00 61.00 206 HIS A C 1
ATOM 1688 O O . HIS A 1 206 ? 14.232 3.890 -18.041 1.00 61.00 206 HIS A O 1
ATOM 1694 N N . GLY A 1 207 ? 15.984 3.168 -19.225 1.00 60.97 207 GLY A N 1
ATOM 1695 C CA . GLY A 1 207 ? 16.800 2.830 -18.049 1.00 60.97 207 GLY A CA 1
ATOM 1696 C C . GLY A 1 207 ? 16.133 1.837 -17.070 1.00 60.97 207 GLY A C 1
ATOM 1697 O O . GLY A 1 207 ? 15.458 0.909 -17.527 1.00 60.97 207 GLY A O 1
ATOM 1698 N N . PRO A 1 208 ? 16.333 1.990 -15.745 1.00 67.38 208 PRO A N 1
ATOM 1699 C CA . PRO A 1 208 ? 15.709 1.155 -14.710 1.00 67.38 208 PRO A CA 1
ATOM 1700 C C . PRO A 1 208 ? 14.203 1.411 -14.508 1.00 67.38 208 PRO A C 1
ATOM 1702 O O . PRO A 1 208 ? 13.601 0.738 -13.679 1.00 67.38 208 PRO A O 1
ATOM 1705 N N . ALA A 1 209 ? 13.572 2.305 -15.284 1.00 71.94 209 ALA A N 1
ATOM 1706 C CA . ALA A 1 209 ? 12.193 2.777 -15.091 1.00 71.94 209 ALA A CA 1
ATOM 1707 C C . ALA A 1 209 ? 11.083 1.716 -15.279 1.00 71.94 209 ALA A C 1
ATOM 1709 O O . ALA A 1 209 ? 9.911 2.056 -15.415 1.00 71.94 209 ALA A O 1
ATOM 1710 N N . ARG A 1 210 ? 11.414 0.422 -15.347 1.00 83.19 210 ARG A N 1
ATOM 1711 C CA . ARG A 1 210 ? 10.438 -0.666 -15.493 1.00 83.19 210 ARG A CA 1
ATOM 1712 C C . ARG A 1 210 ? 9.830 -1.008 -14.133 1.00 83.19 210 ARG A C 1
ATOM 1714 O O . ARG A 1 210 ? 10.262 -1.970 -13.505 1.00 83.19 210 ARG A O 1
ATOM 1721 N N . GLY A 1 211 ? 8.852 -0.221 -13.695 1.00 88.31 211 GLY A N 1
ATOM 1722 C CA . GLY A 1 211 ? 8.247 -0.378 -12.371 1.00 88.31 211 GLY A CA 1
ATOM 1723 C C . GLY A 1 211 ? 6.846 -0.976 -12.335 1.00 88.31 211 GLY A C 1
ATOM 1724 O O . GLY A 1 211 ? 6.416 -1.397 -11.268 1.00 88.31 211 GLY A O 1
ATOM 1725 N N . GLY A 1 212 ? 6.121 -1.064 -13.454 1.00 95.69 212 GLY A N 1
ATOM 1726 C CA . GLY A 1 212 ? 4.806 -1.703 -13.445 1.00 95.69 212 GLY A CA 1
ATOM 1727 C C . GLY A 1 212 ? 4.919 -3.171 -13.036 1.00 95.69 212 GLY A C 1
ATOM 1728 O O . GLY A 1 212 ? 5.829 -3.855 -13.505 1.00 95.69 212 GLY A O 1
ATOM 1729 N N . PHE A 1 213 ? 4.005 -3.672 -12.198 1.00 97.06 213 PHE A N 1
ATOM 1730 C CA . PHE A 1 213 ? 4.020 -5.043 -11.658 1.00 97.06 213 PHE A CA 1
ATOM 1731 C C . PHE A 1 213 ? 4.422 -6.104 -12.688 1.00 97.06 213 PHE A C 1
ATOM 1733 O O . PHE A 1 213 ? 5.388 -6.844 -12.493 1.00 97.06 213 PHE A O 1
ATOM 1740 N N . TYR A 1 214 ? 3.744 -6.135 -13.836 1.00 96.56 214 TYR A N 1
ATOM 1741 C CA . TYR A 1 214 ? 4.021 -7.133 -14.867 1.00 96.56 214 TYR A CA 1
ATOM 1742 C C . TYR A 1 214 ? 5.407 -6.961 -15.500 1.00 96.56 214 TYR A C 1
ATOM 1744 O O . TYR A 1 214 ? 6.097 -7.946 -15.771 1.00 96.56 214 TYR A O 1
ATOM 1752 N N . ALA A 1 215 ? 5.828 -5.715 -15.728 1.00 94.25 215 ALA A N 1
ATOM 1753 C CA . ALA A 1 215 ? 7.122 -5.402 -16.321 1.00 94.25 215 ALA A CA 1
ATOM 1754 C C . ALA A 1 215 ? 8.280 -5.688 -15.355 1.00 94.25 215 ALA A C 1
ATOM 1756 O O . ALA A 1 215 ? 9.303 -6.225 -15.785 1.00 94.25 215 ALA A O 1
ATOM 1757 N N . ALA A 1 216 ? 8.108 -5.373 -14.069 1.00 93.56 216 ALA A N 1
ATOM 1758 C CA . ALA A 1 216 ? 9.076 -5.634 -13.015 1.00 93.56 216 ALA A CA 1
ATOM 1759 C C . ALA A 1 216 ? 9.321 -7.141 -12.866 1.00 93.56 216 ALA A C 1
ATOM 1761 O O . ALA A 1 216 ? 10.473 -7.573 -12.919 1.00 93.56 216 ALA A O 1
ATOM 1762 N N . LEU A 1 217 ? 8.262 -7.961 -12.814 1.00 94.12 217 LEU A N 1
ATOM 1763 C CA . LEU A 1 217 ? 8.406 -9.418 -12.721 1.00 94.12 217 LEU A CA 1
ATOM 1764 C C . LEU A 1 217 ? 9.187 -10.019 -13.908 1.00 94.12 217 LEU A C 1
ATOM 1766 O O . LEU A 1 217 ? 10.042 -10.891 -13.733 1.00 94.12 217 LEU A O 1
ATOM 1770 N N . ASP A 1 218 ? 8.938 -9.533 -15.126 1.00 92.56 218 ASP A N 1
ATOM 1771 C CA . ASP A 1 218 ? 9.635 -9.994 -16.335 1.00 92.56 218 ASP A CA 1
ATOM 1772 C C . ASP A 1 218 ? 11.082 -9.477 -16.447 1.00 92.56 218 ASP A C 1
ATOM 1774 O O . ASP A 1 218 ? 11.934 -10.110 -17.089 1.00 92.56 218 ASP A O 1
ATOM 1778 N N . ALA A 1 219 ? 11.365 -8.285 -15.915 1.00 90.31 219 ALA A N 1
ATOM 1779 C CA . ALA A 1 219 ? 12.642 -7.596 -16.094 1.00 90.31 219 ALA A CA 1
ATOM 1780 C C . ALA A 1 219 ? 13.639 -7.851 -14.963 1.00 90.31 219 ALA A C 1
ATOM 1782 O O . ALA 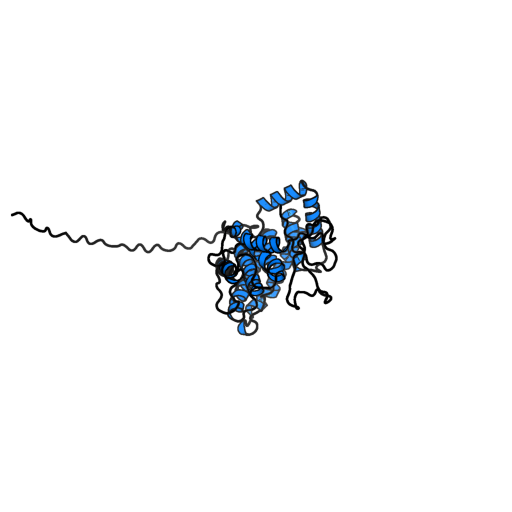A 1 219 ? 14.831 -8.006 -15.255 1.00 90.31 219 ALA A O 1
ATOM 1783 N N . MET A 1 220 ? 13.157 -7.894 -13.722 1.00 91.12 220 MET A N 1
ATOM 1784 C CA . MET A 1 220 ? 13.988 -7.949 -12.523 1.00 91.12 220 MET A CA 1
ATOM 1785 C C . MET A 1 220 ? 14.279 -9.369 -12.073 1.00 91.12 220 MET A C 1
ATOM 1787 O O . MET A 1 220 ? 15.367 -9.614 -11.575 1.00 91.12 220 MET A O 1
ATOM 1791 N N . ILE A 1 221 ? 13.385 -10.323 -12.325 1.00 91.94 221 ILE A N 1
ATOM 1792 C CA . ILE A 1 221 ? 13.520 -11.686 -11.798 1.00 91.94 221 ILE A CA 1
ATOM 1793 C C . ILE A 1 221 ? 13.904 -12.640 -12.925 1.00 91.94 221 ILE A C 1
ATOM 1795 O O . ILE A 1 221 ? 13.162 -13.546 -13.281 1.00 91.94 221 ILE A O 1
ATOM 1799 N N . LYS A 1 222 ? 15.032 -12.379 -13.590 1.00 90.00 222 LYS A N 1
ATOM 1800 C CA . LYS A 1 222 ? 15.364 -12.987 -14.896 1.00 90.00 222 LYS A CA 1
ATOM 1801 C C . LYS A 1 222 ? 15.499 -14.512 -14.874 1.00 90.00 222 LYS A C 1
ATOM 1803 O O . LYS A 1 222 ? 15.274 -15.138 -15.906 1.00 90.00 222 LYS A O 1
ATOM 1808 N N . ASP A 1 223 ? 15.876 -15.084 -13.737 1.00 91.56 223 ASP A N 1
ATOM 1809 C CA . ASP A 1 223 ? 16.023 -16.529 -13.514 1.00 91.56 223 ASP A CA 1
ATOM 1810 C C . ASP A 1 223 ? 14.755 -17.188 -12.931 1.00 91.56 223 ASP A C 1
ATOM 1812 O O . ASP A 1 223 ? 14.755 -18.368 -12.564 1.00 91.56 223 ASP A O 1
ATOM 1816 N N . GLY A 1 224 ? 13.675 -16.414 -12.821 1.00 93.38 224 GLY A N 1
ATOM 1817 C CA . GLY A 1 224 ? 12.400 -16.837 -12.267 1.00 93.38 224 GLY A CA 1
ATOM 1818 C C . GLY A 1 224 ? 12.341 -16.877 -10.739 1.00 93.38 224 GLY A C 1
ATOM 1819 O O . GLY A 1 224 ? 11.254 -17.109 -10.221 1.00 93.38 224 GLY A O 1
ATOM 1820 N N . HIS A 1 225 ? 13.437 -16.639 -10.010 1.00 92.19 225 HIS A N 1
ATOM 1821 C CA . HIS A 1 225 ? 13.494 -16.835 -8.555 1.00 92.19 225 HIS A CA 1
ATOM 1822 C C . HIS A 1 225 ? 14.076 -15.653 -7.776 1.00 92.19 225 HIS A C 1
ATOM 1824 O O . HIS A 1 225 ? 13.615 -15.378 -6.673 1.00 92.19 225 HIS A O 1
ATOM 1830 N N . PHE A 1 226 ? 15.071 -14.948 -8.310 1.00 91.00 226 PHE A N 1
ATOM 1831 C CA . PHE A 1 226 ? 15.791 -13.920 -7.563 1.00 91.00 226 PHE A CA 1
ATOM 1832 C C . PHE A 1 226 ? 15.634 -12.546 -8.187 1.00 91.00 226 PHE A C 1
ATOM 1834 O O . PHE A 1 226 ? 15.734 -12.374 -9.402 1.00 91.00 226 PHE A O 1
ATOM 1841 N N . TRP A 1 227 ? 15.402 -11.551 -7.332 1.00 90.69 227 TRP A N 1
ATOM 1842 C CA . TRP A 1 227 ? 15.430 -10.155 -7.741 1.00 90.69 227 TRP A CA 1
ATOM 1843 C C . TRP A 1 227 ? 16.822 -9.788 -8.260 1.00 90.69 227 TRP A C 1
ATOM 1845 O O . TRP A 1 227 ? 17.835 -10.230 -7.724 1.00 90.69 227 TRP A O 1
ATOM 1855 N N . GLY A 1 228 ? 16.877 -8.965 -9.303 1.00 88.88 228 GLY A N 1
ATOM 1856 C CA . GLY A 1 228 ? 18.112 -8.603 -10.000 1.00 88.88 228 GLY A CA 1
ATOM 1857 C C . GLY A 1 228 ? 19.034 -7.642 -9.243 1.00 88.88 228 GLY A C 1
ATOM 1858 O O . GLY A 1 228 ? 20.022 -7.194 -9.822 1.00 88.88 228 GLY A O 1
ATOM 1859 N N . GLU A 1 229 ? 18.715 -7.319 -7.990 1.00 87.69 229 GLU A N 1
ATOM 1860 C CA . GLU A 1 229 ? 19.529 -6.518 -7.068 1.00 87.69 229 GLU A CA 1
ATOM 1861 C C . GLU A 1 229 ? 19.816 -7.319 -5.786 1.00 87.69 229 GLU A C 1
ATOM 1863 O O . GLU A 1 229 ? 19.430 -8.482 -5.659 1.00 87.69 229 GLU A O 1
ATOM 1868 N N . ALA A 1 230 ? 20.511 -6.709 -4.823 1.00 82.94 230 ALA A N 1
ATOM 1869 C CA . ALA A 1 230 ? 20.823 -7.340 -3.544 1.00 82.94 230 ALA A CA 1
ATOM 1870 C C . ALA A 1 230 ? 19.573 -7.943 -2.853 1.00 82.94 230 ALA A C 1
ATOM 1872 O O . ALA A 1 230 ? 18.521 -7.298 -2.843 1.00 82.94 230 ALA A O 1
ATOM 1873 N N . PRO A 1 231 ? 19.677 -9.126 -2.204 1.00 80.94 231 PRO A N 1
ATOM 1874 C CA . PRO A 1 231 ? 18.561 -9.791 -1.517 1.00 80.94 231 PRO A CA 1
ATOM 1875 C C . PRO A 1 231 ? 17.758 -8.912 -0.553 1.00 80.94 231 PRO A C 1
ATOM 1877 O O . PRO A 1 231 ? 16.550 -9.098 -0.413 1.00 80.94 231 PRO A O 1
ATOM 1880 N N . ILE A 1 232 ? 18.420 -7.951 0.100 1.00 77.69 232 ILE A N 1
ATOM 1881 C CA . ILE A 1 232 ? 17.766 -7.014 1.018 1.00 77.69 232 ILE A CA 1
ATOM 1882 C C . ILE A 1 232 ? 16.697 -6.169 0.316 1.00 77.69 232 ILE A C 1
ATOM 1884 O O . ILE A 1 232 ? 15.657 -5.915 0.915 1.00 77.69 232 ILE A O 1
ATOM 1888 N N . TYR A 1 233 ? 16.900 -5.795 -0.951 1.00 83.94 233 TYR A N 1
ATOM 1889 C CA . TYR A 1 233 ? 15.930 -5.002 -1.705 1.00 83.94 233 TYR A CA 1
ATOM 1890 C C . TYR A 1 233 ? 14.636 -5.776 -1.936 1.00 83.94 233 TYR A C 1
ATOM 1892 O O . TYR A 1 233 ? 13.564 -5.330 -1.533 1.00 83.94 233 TYR A O 1
ATOM 1900 N N . ALA A 1 234 ? 14.757 -7.012 -2.412 1.00 85.25 234 ALA A N 1
ATOM 1901 C CA . ALA A 1 234 ? 13.603 -7.864 -2.645 1.00 85.25 234 ALA A CA 1
ATOM 1902 C C . ALA A 1 234 ? 12.785 -8.104 -1.372 1.00 85.25 234 ALA A C 1
ATOM 1904 O O . ALA A 1 234 ? 11.577 -7.896 -1.348 1.00 85.25 234 ALA A O 1
ATOM 1905 N N . LEU A 1 235 ? 13.442 -8.555 -0.303 1.00 77.00 235 LEU A N 1
ATOM 1906 C CA . LEU A 1 235 ? 12.752 -9.038 0.892 1.00 77.00 235 LEU A CA 1
ATOM 1907 C C . LEU A 1 235 ? 12.251 -7.907 1.782 1.00 77.00 235 LEU A C 1
ATOM 1909 O O . LEU A 1 235 ? 11.188 -8.031 2.387 1.00 77.00 235 LEU A O 1
ATOM 1913 N N . HIS A 1 236 ? 13.018 -6.821 1.878 1.00 71.81 236 HIS A N 1
ATOM 1914 C CA . HIS A 1 236 ? 12.656 -5.703 2.734 1.00 71.81 236 HIS A CA 1
ATOM 1915 C C . HIS A 1 236 ? 11.776 -4.681 2.019 1.00 71.81 236 HIS A C 1
ATOM 1917 O O . HIS A 1 236 ? 10.945 -4.084 2.694 1.00 71.81 236 HIS A O 1
ATOM 1923 N N . TYR A 1 237 ? 11.908 -4.501 0.698 1.00 79.12 237 TYR A N 1
ATOM 1924 C CA . TYR A 1 237 ? 11.248 -3.419 -0.046 1.00 79.12 237 TYR A CA 1
ATOM 1925 C C . TYR A 1 237 ? 10.236 -3.898 -1.101 1.00 79.12 237 TYR A C 1
ATOM 1927 O O . TYR A 1 237 ? 9.120 -3.392 -1.145 1.00 79.12 237 TYR A O 1
ATOM 1935 N N . ASP A 1 238 ? 10.563 -4.896 -1.921 1.00 89.62 238 ASP A N 1
ATOM 1936 C CA . ASP A 1 238 ? 9.750 -5.160 -3.120 1.00 89.62 238 ASP A CA 1
ATOM 1937 C C . ASP A 1 238 ? 8.646 -6.206 -2.902 1.00 89.62 238 ASP A C 1
ATOM 1939 O O . ASP A 1 238 ? 7.496 -6.015 -3.306 1.00 89.62 238 ASP A O 1
ATOM 1943 N N . VAL A 1 239 ? 8.957 -7.318 -2.229 1.00 90.50 239 VAL A N 1
ATOM 1944 C CA . VAL A 1 239 ? 8.027 -8.450 -2.055 1.00 90.50 239 VAL A CA 1
ATOM 1945 C C . VAL A 1 239 ? 6.784 -8.034 -1.274 1.00 90.50 239 VAL A C 1
ATOM 1947 O O . VAL A 1 239 ? 5.675 -8.428 -1.632 1.00 90.50 239 VAL A O 1
ATOM 1950 N N . HIS A 1 240 ? 6.929 -7.202 -0.242 1.00 87.69 240 HIS A N 1
ATOM 1951 C CA . HIS A 1 240 ? 5.772 -6.730 0.514 1.00 87.69 240 HIS A CA 1
ATOM 1952 C C . HIS A 1 240 ? 4.849 -5.847 -0.344 1.00 87.69 240 HIS A C 1
ATOM 1954 O O . HIS A 1 240 ? 3.629 -5.934 -0.212 1.00 87.69 240 HIS A O 1
ATOM 1960 N N . GLY A 1 241 ? 5.412 -5.053 -1.263 1.00 92.25 241 GLY A N 1
ATOM 1961 C CA . GLY A 1 241 ? 4.653 -4.273 -2.238 1.00 92.25 241 GLY A CA 1
ATOM 1962 C C . GLY A 1 241 ? 3.893 -5.166 -3.221 1.00 92.25 241 GLY A C 1
ATOM 1963 O O . GLY A 1 241 ? 2.711 -4.933 -3.469 1.00 92.25 241 GLY A O 1
ATOM 1964 N N . MET A 1 242 ? 4.525 -6.245 -3.705 1.00 95.38 242 MET A N 1
ATOM 1965 C CA . MET A 1 242 ? 3.876 -7.244 -4.568 1.00 95.38 242 MET A CA 1
ATOM 1966 C C . MET A 1 242 ? 2.677 -7.905 -3.885 1.00 95.38 242 MET A C 1
ATOM 1968 O O . MET A 1 242 ? 1.608 -8.005 -4.486 1.00 95.38 242 MET A O 1
ATOM 1972 N N . LEU A 1 243 ? 2.847 -8.336 -2.631 1.00 96.31 243 LEU A N 1
ATOM 1973 C CA . LEU A 1 243 ? 1.782 -8.953 -1.838 1.00 96.31 243 LEU A CA 1
ATOM 1974 C C . LEU A 1 243 ? 0.635 -7.966 -1.591 1.00 96.31 243 LEU A C 1
ATOM 1976 O O . LEU A 1 243 ? -0.529 -8.303 -1.790 1.00 96.31 243 LEU A O 1
ATOM 1980 N N . ALA A 1 244 ? 0.958 -6.723 -1.231 1.00 96.56 244 ALA A N 1
ATOM 1981 C CA . ALA A 1 244 ? -0.043 -5.691 -0.993 1.00 96.56 244 ALA A CA 1
ATOM 1982 C C . ALA A 1 244 ? -0.847 -5.355 -2.264 1.00 96.56 244 ALA A C 1
ATOM 1984 O O . ALA A 1 244 ? -2.069 -5.234 -2.200 1.00 96.56 244 ALA A O 1
ATOM 1985 N N . LEU A 1 245 ? -0.191 -5.253 -3.428 1.00 98.00 245 LEU A N 1
ATOM 1986 C CA . LEU A 1 245 ? -0.881 -5.081 -4.710 1.00 98.00 245 LEU A CA 1
ATOM 1987 C C . LEU A 1 245 ? -1.766 -6.283 -5.056 1.00 98.00 245 LEU A C 1
ATOM 1989 O O . LEU A 1 245 ? -2.854 -6.087 -5.593 1.00 98.00 245 LEU A O 1
ATOM 1993 N N . ALA A 1 246 ? -1.321 -7.507 -4.758 1.00 98.12 246 ALA A N 1
ATOM 1994 C CA . ALA A 1 246 ? -2.095 -8.719 -5.010 1.00 98.12 246 ALA A CA 1
ATOM 1995 C C . ALA A 1 246 ? -3.380 -8.772 -4.174 1.00 98.12 246 ALA A C 1
ATOM 1997 O O . ALA A 1 246 ? -4.445 -9.047 -4.729 1.00 98.12 246 ALA A O 1
ATOM 1998 N N . GLU A 1 247 ? -3.309 -8.443 -2.881 1.00 98.00 247 GLU A N 1
ATOM 1999 C CA . GLU A 1 247 ? -4.504 -8.335 -2.034 1.00 98.00 247 GLU A CA 1
ATOM 2000 C C . GLU A 1 247 ? -5.427 -7.203 -2.490 1.00 98.00 247 GLU A C 1
ATOM 2002 O O . GLU A 1 247 ? -6.631 -7.413 -2.640 1.00 98.00 247 GLU A O 1
ATOM 2007 N N . ALA A 1 248 ? -4.868 -6.027 -2.792 1.00 98.25 248 ALA A N 1
ATOM 2008 C CA . ALA A 1 248 ? -5.643 -4.888 -3.274 1.00 98.25 248 ALA A CA 1
ATOM 2009 C C . ALA A 1 248 ? -6.397 -5.201 -4.576 1.00 98.25 248 ALA A C 1
ATOM 2011 O O . ALA A 1 248 ? -7.586 -4.900 -4.689 1.00 98.25 248 ALA A O 1
ATOM 2012 N N . ALA A 1 249 ? -5.741 -5.863 -5.532 1.00 98.00 249 ALA A N 1
ATOM 2013 C CA . ALA A 1 249 ? -6.352 -6.301 -6.783 1.00 98.00 249 ALA A CA 1
ATOM 2014 C C . ALA A 1 249 ? -7.479 -7.319 -6.543 1.00 98.00 249 ALA A C 1
ATOM 2016 O O . ALA A 1 249 ? -8.602 -7.154 -7.033 1.00 98.00 249 ALA A O 1
ATOM 2017 N N . ARG A 1 250 ? -7.207 -8.337 -5.716 1.00 97.06 250 ARG A N 1
ATOM 2018 C CA . ARG A 1 250 ? -8.170 -9.391 -5.380 1.00 97.06 250 ARG A CA 1
ATOM 2019 C C . ARG A 1 250 ? -9.432 -8.814 -4.747 1.00 97.06 250 ARG A C 1
ATOM 2021 O O . ARG A 1 250 ? -10.535 -9.198 -5.131 1.00 97.06 250 ARG A O 1
ATOM 2028 N N . HIS A 1 251 ? -9.284 -7.887 -3.809 1.00 96.88 251 HIS A N 1
ATOM 2029 C CA . HIS A 1 251 ? -10.414 -7.235 -3.158 1.00 96.88 251 HIS A CA 1
ATOM 2030 C C . HIS A 1 251 ? -11.168 -6.281 -4.081 1.00 96.88 251 HIS A C 1
ATOM 2032 O O . HIS A 1 251 ? -12.399 -6.217 -4.045 1.00 96.88 251 HIS A O 1
ATOM 2038 N N . PHE A 1 252 ? 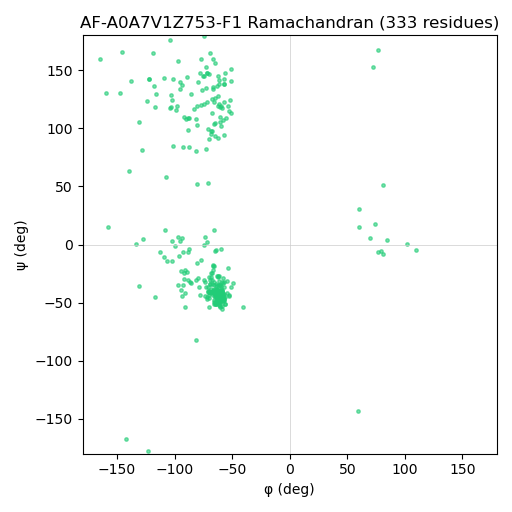-10.460 -5.512 -4.904 1.00 96.25 252 PHE A N 1
ATOM 2039 C CA . PHE A 1 252 ? -11.077 -4.484 -5.733 1.00 96.25 252 PHE A CA 1
ATOM 2040 C C . PHE A 1 252 ? -11.921 -5.067 -6.871 1.00 96.25 252 PHE A C 1
ATOM 2042 O O . PHE A 1 252 ? -13.105 -4.733 -7.010 1.00 96.25 252 PHE A O 1
ATOM 2049 N N . ASP A 1 253 ? -11.335 -5.950 -7.680 1.00 94.94 253 ASP A N 1
ATOM 2050 C CA . ASP A 1 253 ? -11.985 -6.477 -8.881 1.00 94.94 253 ASP A CA 1
ATOM 2051 C C . ASP A 1 253 ? -11.888 -7.996 -9.060 1.00 94.94 253 ASP A C 1
ATOM 2053 O O . ASP A 1 253 ? -12.479 -8.523 -10.004 1.00 94.94 253 ASP A O 1
ATOM 2057 N N . GLY A 1 254 ? -11.251 -8.705 -8.125 1.00 95.31 254 GLY A N 1
ATOM 2058 C CA . GLY A 1 254 ? -11.074 -10.154 -8.192 1.00 95.31 254 GLY A CA 1
ATOM 2059 C C . GLY A 1 254 ? -9.860 -10.586 -9.014 1.00 95.31 254 GLY A C 1
ATOM 2060 O O . GLY A 1 254 ? -9.648 -11.787 -9.182 1.00 95.31 254 GLY A O 1
ATOM 2061 N N . THR A 1 255 ? -9.050 -9.647 -9.513 1.00 96.50 255 THR A N 1
ATOM 2062 C CA . THR A 1 255 ? -7.793 -9.969 -10.192 1.00 96.50 255 THR A CA 1
ATOM 2063 C C . THR A 1 255 ? -6.848 -10.669 -9.223 1.00 96.50 255 THR A C 1
ATOM 2065 O O . THR A 1 255 ? -6.445 -10.114 -8.204 1.00 96.50 255 THR A O 1
ATOM 2068 N N . TYR A 1 256 ? -6.465 -11.899 -9.553 1.00 96.56 256 TYR A N 1
ATOM 2069 C CA . TYR A 1 256 ? -5.645 -12.735 -8.685 1.00 96.56 256 TYR A CA 1
ATOM 2070 C C . TYR A 1 256 ? -4.180 -12.735 -9.141 1.00 96.56 256 TYR A C 1
ATOM 2072 O O . TYR A 1 256 ? -3.735 -13.609 -9.884 1.00 96.56 256 TYR A O 1
ATOM 2080 N N . LEU A 1 257 ? -3.417 -11.725 -8.704 1.00 97.19 257 LEU A N 1
ATOM 2081 C CA . LEU A 1 257 ? -2.011 -11.548 -9.105 1.00 97.19 257 LEU A CA 1
ATOM 2082 C C . LEU A 1 257 ? -1.076 -12.657 -8.592 1.00 97.19 257 LEU A C 1
ATOM 2084 O O . LEU A 1 257 ? 0.009 -12.835 -9.141 1.00 97.19 257 LEU A O 1
ATOM 2088 N N . TYR A 1 258 ? -1.492 -13.433 -7.589 1.00 96.00 258 TYR A N 1
ATOM 2089 C CA . TYR A 1 258 ? -0.730 -14.580 -7.084 1.00 96.00 258 TYR A CA 1
ATOM 2090 C C . TYR A 1 258 ? -0.507 -15.678 -8.133 1.00 96.00 258 TYR A C 1
ATOM 2092 O O . TYR A 1 258 ? 0.540 -16.326 -8.110 1.00 96.00 258 TYR A O 1
ATOM 2100 N N . ASP A 1 259 ? -1.448 -15.851 -9.067 1.00 95.38 259 ASP A N 1
ATOM 2101 C CA . ASP A 1 259 ? -1.357 -16.849 -10.143 1.00 95.38 259 ASP A CA 1
ATOM 2102 C C . ASP A 1 259 ? -0.635 -16.317 -11.387 1.00 95.38 259 ASP A C 1
ATOM 2104 O O . ASP A 1 259 ? -0.383 -17.066 -12.337 1.00 95.38 259 ASP A O 1
ATOM 2108 N N . TYR A 1 260 ? -0.295 -15.026 -11.416 1.00 97.44 260 TYR A N 1
ATOM 2109 C CA . TYR A 1 260 ? 0.408 -14.461 -12.554 1.00 97.44 260 TYR A CA 1
ATOM 2110 C C . TYR A 1 260 ? 1.824 -15.042 -12.656 1.00 97.44 260 TYR A C 1
ATOM 2112 O O . TYR A 1 260 ? 2.638 -14.946 -11.734 1.00 97.44 260 TYR A O 1
ATOM 2120 N N . VAL A 1 261 ? 2.126 -15.594 -13.831 1.00 97.75 261 VAL A N 1
ATOM 2121 C CA . VAL A 1 261 ? 3.459 -16.062 -14.210 1.00 97.75 261 VAL A CA 1
ATOM 2122 C C . VAL A 1 261 ? 3.943 -15.239 -15.391 1.00 97.75 261 VAL A C 1
ATOM 2124 O O . VAL A 1 261 ? 3.361 -15.261 -16.478 1.00 97.75 261 VAL A O 1
ATOM 2127 N N . ALA A 1 262 ? 5.045 -14.534 -15.181 1.00 96.69 262 ALA A N 1
ATOM 2128 C CA . ALA A 1 262 ? 5.649 -13.657 -16.158 1.00 96.69 262 ALA A CA 1
ATOM 2129 C C . ALA A 1 262 ? 6.097 -14.460 -17.397 1.00 96.69 262 ALA A C 1
ATOM 2131 O O . ALA A 1 262 ? 6.785 -15.483 -17.274 1.00 96.69 262 ALA A O 1
ATOM 2132 N N . PRO A 1 263 ? 5.697 -14.059 -18.614 1.00 95.50 263 PRO A N 1
ATOM 2133 C CA . PRO A 1 263 ? 5.849 -14.891 -19.801 1.00 95.50 263 PRO A CA 1
ATOM 2134 C C . PRO A 1 263 ? 7.311 -15.166 -20.153 1.00 95.50 263 PRO A C 1
ATOM 2136 O O . PRO A 1 263 ? 7.613 -16.264 -20.640 1.00 95.50 263 PRO A O 1
ATOM 2139 N N . ARG A 1 264 ? 8.211 -14.204 -19.909 1.00 93.38 264 ARG A N 1
ATOM 2140 C CA . ARG A 1 264 ? 9.623 -14.315 -20.279 1.00 93.38 264 ARG A CA 1
ATOM 2141 C C . ARG A 1 264 ? 10.447 -14.925 -19.159 1.00 93.38 264 ARG A C 1
ATOM 2143 O O . ARG A 1 264 ? 11.157 -15.893 -19.408 1.00 93.38 264 ARG A O 1
ATOM 2150 N N . SER A 1 265 ? 10.372 -14.358 -17.959 1.00 94.81 265 SER A N 1
ATOM 2151 C CA . SER A 1 265 ? 11.202 -14.811 -16.839 1.00 94.81 265 SER A CA 1
ATOM 2152 C C . SER A 1 265 ? 10.665 -16.055 -16.136 1.00 94.81 265 SER A C 1
ATOM 2154 O O . SER A 1 265 ? 11.396 -16.690 -15.383 1.00 94.81 265 SER A O 1
ATOM 2156 N N . LYS A 1 266 ? 9.390 -16.402 -16.362 1.00 97.06 266 LYS A N 1
ATOM 2157 C CA . LYS A 1 266 ? 8.647 -17.407 -15.583 1.00 97.06 266 LYS A CA 1
ATOM 2158 C C . LYS A 1 266 ? 8.537 -17.064 -14.094 1.00 97.06 266 LYS A C 1
ATOM 2160 O O . LYS A 1 266 ? 8.166 -17.924 -13.302 1.00 97.06 266 LYS A O 1
ATOM 2165 N N . ALA A 1 267 ? 8.824 -15.815 -13.725 1.00 96.00 267 ALA A N 1
ATOM 2166 C CA . ALA A 1 267 ? 8.697 -15.339 -12.360 1.00 96.00 267 ALA A CA 1
ATOM 2167 C C . ALA A 1 267 ? 7.229 -15.188 -11.950 1.00 96.00 267 ALA A C 1
ATOM 2169 O O . ALA A 1 267 ? 6.370 -14.836 -12.755 1.00 96.00 267 ALA A O 1
ATOM 2170 N N . SER A 1 268 ? 6.962 -15.410 -10.675 1.00 96.19 268 SER A N 1
ATOM 2171 C CA . SER A 1 268 ? 5.684 -15.200 -9.999 1.00 96.19 268 SER A CA 1
ATOM 2172 C C . SER A 1 268 ? 5.975 -14.753 -8.569 1.00 96.19 268 SER A C 1
ATOM 2174 O O . SER A 1 268 ? 7.092 -14.946 -8.087 1.00 96.19 268 SER A O 1
ATOM 2176 N N . ILE A 1 269 ? 4.980 -14.218 -7.854 1.00 95.00 269 ILE A N 1
ATOM 2177 C CA . ILE A 1 269 ? 5.134 -13.918 -6.417 1.00 95.00 269 ILE A CA 1
ATOM 2178 C C . ILE A 1 269 ? 5.627 -15.167 -5.669 1.00 95.00 269 ILE A C 1
ATOM 2180 O O . ILE A 1 269 ? 6.576 -15.107 -4.888 1.00 95.00 269 ILE A O 1
ATOM 2184 N N . ARG A 1 270 ? 5.033 -16.326 -5.979 1.00 93.81 270 ARG A N 1
ATOM 2185 C CA . ARG A 1 270 ? 5.409 -17.614 -5.393 1.00 93.81 270 ARG A CA 1
ATOM 2186 C C . ARG A 1 270 ? 6.862 -17.987 -5.668 1.00 93.81 270 ARG A C 1
ATOM 2188 O O . ARG A 1 270 ? 7.567 -18.365 -4.743 1.00 93.81 270 ARG A O 1
ATOM 2195 N N . SER A 1 271 ? 7.316 -17.901 -6.916 1.00 94.38 271 SER A N 1
ATOM 2196 C CA . SER A 1 271 ? 8.663 -18.359 -7.271 1.00 94.38 271 SER A CA 1
ATOM 2197 C C . SER A 1 271 ? 9.764 -17.492 -6.658 1.00 94.38 271 SER A C 1
ATOM 2199 O O . SER A 1 271 ? 10.839 -18.011 -6.367 1.00 94.38 271 SER A O 1
ATOM 2201 N N . ILE A 1 272 ? 9.487 -16.208 -6.398 1.00 92.19 272 ILE A N 1
ATOM 2202 C CA . ILE A 1 272 ? 10.388 -15.331 -5.637 1.00 92.19 272 ILE A CA 1
ATOM 2203 C C . ILE A 1 272 ? 10.511 -15.813 -4.193 1.00 92.19 272 ILE A C 1
ATOM 2205 O O . ILE A 1 272 ? 11.619 -16.008 -3.694 1.00 92.19 272 ILE A O 1
ATOM 2209 N N . LEU A 1 273 ? 9.373 -16.032 -3.525 1.00 89.12 273 LEU A N 1
ATOM 2210 C CA . LEU A 1 273 ? 9.345 -16.541 -2.154 1.00 89.12 273 LEU A CA 1
ATOM 2211 C C . LEU A 1 273 ? 10.058 -17.897 -2.066 1.00 89.12 273 LEU A C 1
ATOM 2213 O O . LEU A 1 273 ? 10.949 -18.063 -1.238 1.00 89.12 273 LEU A O 1
ATOM 2217 N N . ASP A 1 274 ? 9.747 -18.824 -2.976 1.00 89.25 274 ASP A N 1
ATOM 2218 C CA . ASP A 1 274 ? 10.414 -20.126 -3.081 1.00 89.25 274 ASP A CA 1
ATOM 2219 C C . ASP A 1 274 ? 11.926 -19.971 -3.318 1.00 89.25 274 ASP A C 1
ATOM 2221 O O . ASP A 1 274 ? 12.722 -20.723 -2.757 1.00 89.25 274 ASP A O 1
ATOM 2225 N N . GLY A 1 275 ? 12.341 -18.996 -4.132 1.00 88.69 275 GLY A N 1
ATOM 2226 C CA . GLY A 1 275 ? 13.742 -18.663 -4.381 1.00 88.69 275 GLY A CA 1
ATOM 2227 C C . GLY A 1 275 ? 14.477 -18.286 -3.099 1.00 88.69 275 GLY A C 1
ATOM 2228 O O . GLY A 1 275 ? 15.471 -18.919 -2.737 1.00 88.69 275 GLY A O 1
ATOM 2229 N N . TYR A 1 276 ? 13.970 -17.296 -2.364 1.00 84.94 276 TYR A N 1
ATOM 2230 C CA . TYR A 1 276 ? 14.599 -16.853 -1.117 1.00 84.94 276 TYR A CA 1
ATOM 2231 C C . TYR A 1 276 ? 14.519 -17.903 -0.002 1.00 84.94 276 TYR A C 1
ATOM 2233 O O . TYR A 1 276 ? 15.486 -18.074 0.739 1.00 84.94 276 TYR A O 1
ATOM 2241 N N . LEU A 1 277 ? 13.444 -18.692 0.062 1.00 81.88 277 LEU A N 1
ATOM 2242 C CA . LEU A 1 277 ? 13.358 -19.849 0.959 1.00 81.88 277 LEU A CA 1
ATOM 2243 C C . LEU A 1 277 ? 14.345 -20.970 0.599 1.00 81.88 277 LEU A C 1
ATOM 2245 O O . LEU A 1 277 ? 14.643 -21.804 1.446 1.00 81.88 277 LEU A O 1
ATOM 2249 N N . ARG A 1 278 ? 14.896 -21.014 -0.619 1.00 81.12 278 ARG A N 1
ATOM 2250 C CA . ARG A 1 278 ? 16.000 -21.934 -0.955 1.00 81.12 278 ARG A CA 1
ATOM 2251 C C . ARG A 1 278 ? 17.360 -21.405 -0.509 1.00 81.12 278 ARG A C 1
ATOM 2253 O O . ARG A 1 278 ? 18.219 -22.212 -0.171 1.00 81.12 278 ARG A O 1
ATOM 2260 N N . LEU A 1 279 ? 17.559 -20.083 -0.471 1.00 75.75 279 LEU A N 1
ATOM 2261 C CA . LEU A 1 279 ? 18.791 -19.477 0.069 1.00 75.75 279 LEU A CA 1
ATOM 2262 C C . LEU A 1 279 ? 18.941 -19.690 1.575 1.00 75.75 279 LEU A C 1
ATOM 2264 O O . LEU A 1 279 ? 20.048 -19.660 2.098 1.00 75.75 279 LEU A O 1
ATOM 2268 N N . ALA A 1 280 ? 17.831 -19.952 2.254 1.00 68.50 280 ALA A N 1
ATOM 2269 C CA . ALA A 1 280 ? 17.785 -20.378 3.643 1.00 68.50 280 ALA A CA 1
ATOM 2270 C C . ALA A 1 280 ? 18.427 -21.751 3.921 1.00 68.50 280 ALA A C 1
ATOM 2272 O O . ALA A 1 280 ? 18.440 -22.179 5.075 1.00 68.50 280 ALA A O 1
ATOM 2273 N N . PHE A 1 281 ? 18.876 -22.485 2.894 1.00 60.12 281 PHE A N 1
ATOM 2274 C CA . PHE A 1 281 ? 19.463 -23.812 3.047 1.00 60.12 281 PHE A CA 1
ATOM 2275 C C . PHE A 1 281 ? 21.008 -23.761 3.124 1.00 60.12 281 PHE A C 1
ATOM 2277 O O . PHE A 1 281 ? 21.632 -23.157 2.251 1.00 60.12 281 PHE A O 1
ATOM 2284 N N . PRO A 1 282 ? 21.648 -24.473 4.077 1.00 58.69 282 PRO A N 1
ATOM 2285 C CA . PRO A 1 282 ? 21.023 -25.284 5.118 1.00 58.69 282 PRO A CA 1
ATOM 2286 C C . PRO A 1 282 ? 20.321 -24.413 6.164 1.00 58.69 282 PRO A C 1
ATOM 2288 O O . PRO A 1 282 ? 20.792 -23.332 6.498 1.00 58.69 282 PRO A O 1
ATOM 2291 N N . LEU A 1 283 ? 19.213 -24.927 6.708 1.00 57.16 283 LEU A N 1
ATOM 2292 C CA . LEU A 1 283 ? 18.558 -24.354 7.883 1.00 57.16 283 LEU A CA 1
ATOM 2293 C C . LEU A 1 283 ? 19.531 -24.421 9.064 1.00 57.16 283 LEU A C 1
ATOM 2295 O O . LEU A 1 283 ? 19.617 -25.430 9.768 1.00 57.16 283 LEU A O 1
ATOM 2299 N N . GLU A 1 284 ? 20.306 -23.362 9.256 1.00 52.06 284 GLU A N 1
ATOM 2300 C CA . GLU A 1 284 ? 21.228 -23.265 10.374 1.00 52.06 284 GLU A CA 1
ATOM 2301 C C . GLU A 1 284 ? 20.451 -22.957 11.655 1.00 52.06 284 GLU A C 1
ATOM 2303 O O . GLU A 1 284 ? 19.633 -22.039 11.717 1.00 52.06 284 GLU A O 1
ATOM 2308 N N . ARG A 1 285 ? 20.744 -23.699 12.729 1.00 54.75 285 ARG A N 1
ATOM 2309 C CA . ARG A 1 285 ? 20.392 -23.245 14.076 1.00 54.75 285 ARG A CA 1
ATOM 2310 C C . ARG A 1 285 ? 21.300 -22.065 14.409 1.00 54.75 285 ARG A C 1
ATOM 2312 O O . ARG A 1 285 ? 22.377 -22.254 14.961 1.00 54.75 285 ARG A O 1
ATOM 2319 N N . THR A 1 286 ? 20.845 -20.858 14.101 1.00 54.44 286 THR A N 1
ATOM 2320 C CA . THR A 1 286 ? 21.573 -19.593 14.320 1.00 54.44 286 THR A CA 1
ATOM 2321 C C . THR A 1 286 ? 21.805 -19.264 15.802 1.00 54.44 286 THR A C 1
ATOM 2323 O O . THR A 1 286 ? 22.454 -18.276 16.120 1.00 54.44 286 THR A O 1
ATOM 2326 N N . GLY A 1 287 ? 21.257 -20.058 16.730 1.00 54.41 287 GLY A N 1
ATOM 2327 C CA . GLY A 1 287 ? 21.280 -19.777 18.169 1.00 54.41 287 GLY A CA 1
ATOM 2328 C C . GLY A 1 287 ? 20.200 -18.787 18.620 1.00 54.41 287 GLY A C 1
ATOM 2329 O O . GLY A 1 287 ? 19.970 -18.655 19.822 1.00 54.41 287 GLY A O 1
ATOM 2330 N N . ILE A 1 288 ? 19.478 -18.164 17.683 1.00 51.50 288 ILE A N 1
ATOM 2331 C CA . ILE A 1 288 ? 18.278 -17.372 17.957 1.00 51.50 288 ILE A CA 1
ATOM 2332 C C . ILE A 1 288 ? 17.135 -18.356 18.273 1.00 51.50 288 ILE A C 1
ATOM 2334 O O . ILE A 1 288 ? 16.826 -19.265 17.495 1.00 51.50 288 ILE A O 1
ATOM 2338 N N . ARG A 1 289 ? 16.547 -18.245 19.472 1.00 48.56 289 ARG A N 1
ATOM 2339 C CA . ARG A 1 289 ? 15.449 -19.123 19.922 1.00 48.56 289 ARG A CA 1
ATOM 2340 C C . ARG A 1 289 ? 14.232 -18.955 18.999 1.00 48.56 289 ARG A C 1
ATOM 2342 O O . ARG A 1 289 ? 13.963 -17.856 18.541 1.00 48.56 289 ARG A O 1
ATOM 2349 N N . GLY A 1 290 ? 13.483 -20.036 18.756 1.00 53.38 290 GLY A N 1
ATOM 2350 C CA . GLY A 1 290 ? 12.207 -19.978 18.018 1.00 53.38 290 GLY A CA 1
ATOM 2351 C C . GLY A 1 290 ? 12.239 -20.435 16.554 1.00 53.38 290 GLY A C 1
ATOM 2352 O O . GLY A 1 290 ? 11.193 -20.463 15.921 1.00 53.38 290 GLY A O 1
ATOM 2353 N N . GLY A 1 291 ? 13.392 -20.867 16.024 1.00 53.56 291 GLY A N 1
ATOM 2354 C CA . GLY A 1 291 ? 13.476 -21.397 14.654 1.00 53.56 291 GLY A CA 1
ATOM 2355 C C . GLY A 1 291 ? 13.550 -20.301 13.591 1.00 53.56 291 GLY A C 1
ATOM 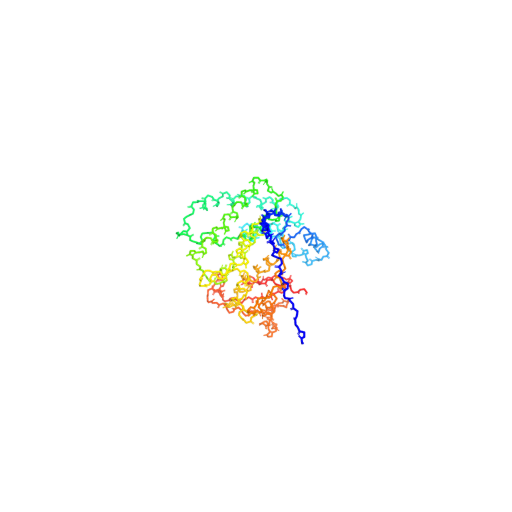2356 O O . GLY A 1 291 ? 12.773 -20.298 12.644 1.00 53.56 291 GLY A O 1
ATOM 2357 N N . SER A 1 292 ? 14.476 -19.355 13.757 1.00 54.78 292 SER A N 1
ATOM 2358 C CA . SER A 1 292 ? 14.756 -18.333 12.747 1.00 54.78 292 SER A CA 1
ATOM 2359 C C . SER A 1 292 ? 15.560 -18.896 11.579 1.00 54.78 292 SER A C 1
ATOM 2361 O O . SER A 1 292 ? 16.488 -19.682 11.777 1.00 54.78 292 SER A O 1
ATOM 2363 N N . ILE A 1 293 ? 15.271 -18.394 10.390 1.00 58.78 293 ILE A N 1
ATOM 2364 C CA . ILE A 1 293 ? 16.003 -18.647 9.163 1.00 58.78 293 ILE A CA 1
ATOM 2365 C C . ILE A 1 293 ? 16.849 -17.408 8.854 1.00 58.78 293 ILE A C 1
ATOM 2367 O O . ILE A 1 293 ? 16.311 -16.323 8.617 1.00 58.78 293 ILE A O 1
ATOM 2371 N N . ARG A 1 294 ? 18.180 -17.556 8.844 1.00 59.78 294 ARG A N 1
ATOM 2372 C CA . ARG A 1 294 ? 19.069 -16.503 8.337 1.00 59.78 294 ARG A CA 1
ATOM 2373 C C . ARG A 1 294 ? 18.933 -16.452 6.822 1.00 59.78 294 ARG A C 1
ATOM 2375 O O . ARG A 1 294 ? 19.170 -17.452 6.150 1.00 59.78 294 ARG A O 1
ATOM 2382 N N . LEU A 1 295 ? 18.575 -15.290 6.293 1.00 60.50 295 LEU A N 1
ATOM 2383 C CA . LEU A 1 295 ? 18.680 -15.024 4.867 1.00 60.50 295 LEU A CA 1
ATOM 2384 C C . LEU A 1 295 ? 19.904 -14.143 4.677 1.00 60.50 295 LEU A C 1
ATOM 2386 O O . LEU A 1 295 ? 19.971 -13.051 5.229 1.00 60.50 295 LEU A O 1
ATOM 2390 N N . ALA A 1 296 ? 20.903 -14.623 3.940 1.00 57.41 296 ALA A N 1
ATOM 2391 C CA . ALA A 1 296 ? 22.101 -13.832 3.694 1.00 57.41 296 ALA A CA 1
ATOM 2392 C C . ALA A 1 296 ? 21.726 -12.534 2.955 1.00 57.41 296 ALA A C 1
ATOM 2394 O O . ALA A 1 296 ? 21.422 -12.546 1.759 1.00 57.41 296 ALA A O 1
ATOM 2395 N N . THR A 1 297 ? 21.741 -11.404 3.661 1.00 56.72 297 THR A N 1
ATOM 2396 C CA . THR A 1 297 ? 21.572 -10.083 3.057 1.00 56.72 297 THR A CA 1
ATOM 2397 C C . THR A 1 297 ? 22.921 -9.566 2.614 1.00 56.72 297 THR A C 1
ATOM 2399 O O . THR A 1 297 ? 23.583 -8.804 3.310 1.00 56.72 297 THR A O 1
ATOM 2402 N N . TYR A 1 298 ? 23.339 -9.978 1.423 1.0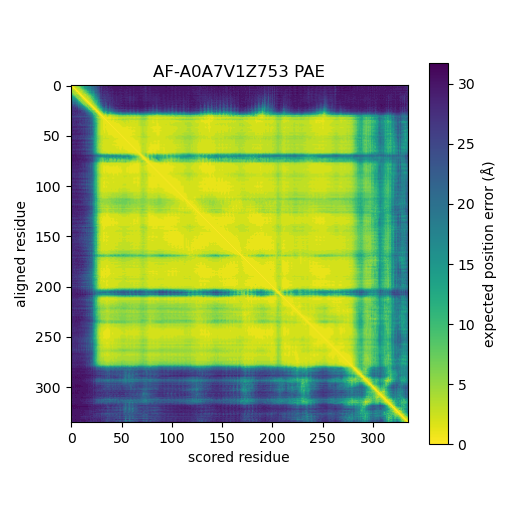0 54.03 298 TYR A N 1
ATOM 2403 C CA . TYR A 1 298 ? 24.419 -9.296 0.723 1.00 54.03 298 TYR A CA 1
ATOM 2404 C C . TYR A 1 298 ? 23.888 -7.951 0.214 1.00 54.03 298 TYR A C 1
ATOM 2406 O O . TYR A 1 298 ? 23.426 -7.874 -0.919 1.00 54.03 298 TYR A O 1
ATOM 2414 N N . GLY A 1 299 ? 23.859 -6.923 1.065 1.00 53.50 299 GLY A N 1
ATOM 2415 C CA . GLY A 1 299 ? 23.572 -5.547 0.655 1.00 53.50 299 GLY A CA 1
ATOM 2416 C C . GLY A 1 299 ? 24.781 -4.905 -0.026 1.00 53.50 299 GLY A C 1
ATOM 2417 O O . GLY A 1 299 ? 25.921 -5.336 0.163 1.00 53.50 299 GLY A O 1
ATOM 2418 N N . ASP A 1 300 ? 24.555 -3.843 -0.798 1.00 50.34 300 ASP A N 1
ATOM 2419 C CA . ASP A 1 300 ? 25.632 -2.892 -1.052 1.00 50.34 300 ASP A CA 1
ATOM 2420 C C . ASP A 1 300 ? 25.987 -2.191 0.275 1.00 50.34 300 ASP A C 1
ATOM 2422 O O . ASP A 1 300 ? 25.212 -2.185 1.239 1.00 50.34 300 ASP A O 1
ATOM 2426 N N . GLY A 1 301 ? 27.184 -1.617 0.371 1.00 46.00 301 GLY A N 1
ATOM 2427 C CA . GLY A 1 301 ? 27.670 -1.006 1.612 1.00 46.00 301 GLY A CA 1
ATOM 2428 C C . GLY A 1 301 ? 26.802 0.140 2.153 1.00 46.00 301 GLY A C 1
ATOM 2429 O O . GLY A 1 301 ? 27.113 0.647 3.215 1.00 46.00 301 GLY A O 1
ATOM 2430 N N . SER A 1 302 ? 25.737 0.572 1.472 1.00 49.72 302 SER A N 1
ATOM 2431 C CA . SER A 1 302 ? 24.800 1.588 1.968 1.00 49.72 302 SER A CA 1
ATOM 2432 C C . SER A 1 302 ? 23.632 1.009 2.786 1.00 49.72 302 SER A C 1
ATOM 2434 O O . SER A 1 302 ? 23.091 1.700 3.645 1.00 49.72 302 SER A O 1
ATOM 2436 N N . THR A 1 303 ? 23.279 -0.266 2.578 1.00 51.56 303 THR A N 1
ATOM 2437 C CA . THR A 1 303 ? 22.126 -0.943 3.211 1.00 51.56 303 THR A CA 1
ATOM 2438 C C . THR A 1 303 ? 22.515 -1.988 4.249 1.00 51.56 303 THR A C 1
ATOM 2440 O O . THR A 1 303 ? 21.676 -2.453 5.016 1.00 51.56 303 THR A O 1
ATOM 2443 N N . SER A 1 304 ? 23.801 -2.333 4.310 1.00 46.22 304 SER A N 1
ATOM 2444 C CA . SER A 1 304 ? 24.328 -3.283 5.291 1.00 46.22 304 SER A CA 1
ATOM 2445 C C . SER A 1 304 ? 24.482 -2.673 6.687 1.00 46.22 304 SER A C 1
ATOM 2447 O O . SER A 1 304 ? 24.674 -3.418 7.639 1.00 46.22 304 SER A O 1
ATOM 2449 N N . TYR A 1 305 ? 24.410 -1.345 6.833 1.00 48.44 305 TYR A N 1
ATOM 2450 C CA . TYR A 1 305 ? 24.678 -0.655 8.093 1.00 48.44 305 TYR A CA 1
ATOM 2451 C C . TYR A 1 305 ? 23.404 -0.198 8.800 1.00 48.44 305 TYR A C 1
ATOM 2453 O O . TYR A 1 305 ? 22.571 0.499 8.227 1.00 48.44 305 TYR A O 1
ATOM 2461 N N . GLY A 1 306 ? 23.280 -0.538 10.080 1.00 50.66 306 GLY A N 1
ATOM 2462 C CA . GLY A 1 306 ? 22.237 0.025 10.937 1.00 50.66 306 GLY A CA 1
ATOM 2463 C C . GLY A 1 306 ? 22.551 1.470 11.319 1.00 50.66 306 GLY A C 1
ATOM 2464 O O . GLY A 1 306 ? 23.624 1.978 10.987 1.00 50.66 306 GLY A O 1
ATOM 2465 N N . PRO A 1 307 ? 21.677 2.127 12.103 1.00 39.56 307 PRO A N 1
ATOM 2466 C CA . PRO A 1 307 ? 21.884 3.504 12.563 1.00 39.56 307 PRO A CA 1
ATOM 2467 C C . PRO A 1 307 ? 23.233 3.743 13.269 1.00 39.56 307 PRO A C 1
ATOM 2469 O O . PRO A 1 307 ? 23.687 4.879 13.358 1.00 39.56 307 PRO A O 1
ATOM 2472 N N . GLY A 1 308 ? 23.875 2.679 13.767 1.00 48.78 308 GLY A N 1
ATOM 2473 C CA . GLY A 1 308 ? 25.194 2.707 14.403 1.00 48.78 308 GLY A CA 1
ATOM 2474 C C . GLY A 1 308 ? 26.386 2.347 13.506 1.00 48.78 308 GLY A C 1
ATOM 2475 O O . GLY A 1 308 ? 27.486 2.207 14.032 1.00 48.78 308 GLY A O 1
ATOM 2476 N N . GLY A 1 309 ? 26.216 2.151 12.193 1.00 48.44 309 GLY A N 1
ATOM 2477 C CA . GLY A 1 309 ? 27.326 1.755 11.311 1.00 48.44 309 GLY A CA 1
ATOM 2478 C C . GLY A 1 309 ? 27.766 0.292 11.470 1.00 48.44 309 GLY A C 1
ATOM 2479 O O . GLY A 1 309 ? 28.864 -0.074 11.056 1.00 48.44 309 GLY A O 1
ATOM 2480 N N . THR A 1 310 ? 26.932 -0.554 12.078 1.00 52.06 310 THR A N 1
ATOM 2481 C CA . THR A 1 310 ? 27.178 -1.993 12.261 1.00 52.06 310 THR A CA 1
ATOM 2482 C C . THR A 1 310 ? 26.525 -2.811 11.160 1.00 52.06 310 THR A C 1
ATOM 2484 O O . THR A 1 310 ? 25.403 -2.507 10.763 1.00 52.06 310 THR A O 1
ATOM 2487 N N . LEU A 1 311 ? 27.225 -3.847 10.684 1.00 50.84 311 LEU A N 1
ATOM 2488 C CA . LEU A 1 311 ? 26.705 -4.757 9.667 1.00 50.84 311 LEU A CA 1
ATOM 2489 C C . LEU A 1 311 ? 25.516 -5.552 10.241 1.00 50.84 311 LEU A C 1
ATOM 2491 O O . LEU A 1 311 ? 25.697 -6.219 11.261 1.00 50.84 311 LEU A O 1
ATOM 2495 N N . HIS A 1 312 ? 24.332 -5.492 9.627 1.00 55.34 312 HIS A N 1
ATOM 2496 C CA . HIS A 1 312 ? 23.174 -6.294 10.043 1.00 55.34 312 HIS A CA 1
ATOM 2497 C C . HIS A 1 312 ? 22.761 -7.279 8.955 1.00 55.34 312 HIS A C 1
ATOM 2499 O O . HIS A 1 312 ? 22.543 -6.904 7.804 1.00 55.34 312 HIS A O 1
ATOM 2505 N N . ASP A 1 313 ? 22.608 -8.537 9.354 1.00 53.59 313 ASP A N 1
ATOM 2506 C CA . ASP A 1 313 ? 21.904 -9.530 8.555 1.00 53.59 313 ASP A CA 1
ATOM 2507 C C . ASP A 1 313 ? 20.386 -9.335 8.698 1.00 53.59 313 ASP A C 1
ATOM 2509 O O . ASP A 1 313 ? 19.912 -8.973 9.781 1.00 53.59 313 ASP A O 1
ATOM 2513 N N . ALA A 1 314 ? 19.610 -9.625 7.649 1.00 54.09 314 ALA A N 1
ATOM 2514 C CA . ALA A 1 314 ? 18.170 -9.828 7.807 1.00 54.09 314 ALA A CA 1
ATOM 2515 C C . ALA A 1 314 ? 17.841 -11.293 8.106 1.00 54.09 314 ALA A C 1
ATOM 2517 O O . ALA A 1 314 ? 18.425 -12.236 7.567 1.00 54.09 314 ALA A O 1
ATOM 2518 N N . PHE A 1 315 ? 16.833 -11.480 8.947 1.00 54.28 315 PHE A N 1
ATOM 2519 C CA . PHE A 1 315 ? 16.340 -12.795 9.330 1.00 54.28 315 PHE A CA 1
ATOM 2520 C C . PHE A 1 315 ? 14.851 -12.898 8.986 1.00 54.28 315 PHE A C 1
ATOM 2522 O O . PHE A 1 315 ? 14.099 -11.935 9.154 1.00 54.28 315 PHE A O 1
ATOM 2529 N N . LEU A 1 316 ? 14.416 -14.077 8.533 1.00 54.41 316 LEU A N 1
ATOM 2530 C CA . LEU A 1 316 ? 13.022 -14.492 8.678 1.00 54.41 316 LEU A CA 1
ATOM 2531 C C . LEU A 1 316 ? 12.923 -15.180 10.039 1.00 54.41 316 LEU A C 1
ATOM 2533 O O . LEU A 1 316 ? 13.470 -16.268 10.223 1.00 54.41 316 LEU A O 1
ATOM 2537 N N . ALA A 1 317 ? 12.266 -14.557 11.011 1.00 51.88 317 ALA A N 1
ATOM 2538 C CA . ALA A 1 317 ? 12.031 -15.187 12.308 1.00 51.88 317 ALA A CA 1
ATOM 2539 C C . ALA A 1 317 ? 10.560 -15.544 12.488 1.00 51.88 317 ALA A C 1
ATOM 2541 O O . ALA A 1 317 ? 9.676 -14.784 12.104 1.00 51.88 317 ALA A O 1
ATOM 2542 N N . ASN A 1 318 ? 10.328 -16.679 13.143 1.00 44.31 318 ASN A N 1
ATOM 2543 C CA . ASN A 1 318 ? 9.066 -17.014 13.784 1.00 44.31 318 ASN A CA 1
ATOM 2544 C C . ASN A 1 318 ? 9.134 -16.501 15.236 1.00 44.31 318 ASN A C 1
ATOM 2546 O O . ASN A 1 318 ? 9.930 -17.049 16.006 1.00 44.31 318 ASN A O 1
ATOM 2550 N N . PRO A 1 319 ? 8.414 -15.437 15.639 1.00 48.97 319 PRO A N 1
ATOM 2551 C CA . PRO A 1 319 ? 8.589 -14.890 16.974 1.00 48.97 319 PRO A CA 1
ATOM 2552 C C . PRO A 1 319 ? 7.513 -15.401 17.944 1.00 48.97 319 PRO A C 1
ATOM 2554 O O . PRO A 1 319 ? 6.347 -15.039 17.806 1.00 48.97 319 PRO A O 1
ATOM 2557 N N . PRO A 1 320 ? 7.899 -16.108 19.020 1.00 40.53 320 PRO A N 1
ATOM 2558 C CA . PRO A 1 320 ? 7.171 -16.030 20.280 1.00 40.53 320 PRO A CA 1
ATOM 2559 C C . PRO A 1 320 ? 7.538 -14.769 21.093 1.00 40.53 320 PRO A C 1
ATOM 2561 O O . PRO A 1 320 ? 6.667 -14.243 21.777 1.00 40.53 320 PRO A O 1
ATOM 2564 N N . ASP A 1 321 ? 8.761 -14.220 20.964 1.00 49.34 321 ASP A N 1
ATOM 2565 C CA . ASP A 1 321 ? 9.286 -13.208 21.914 1.00 49.34 321 ASP A CA 1
ATOM 2566 C C . ASP A 1 321 ? 9.824 -11.885 21.297 1.00 49.34 321 ASP A C 1
ATOM 2568 O O . ASP A 1 321 ? 10.297 -11.014 22.024 1.00 49.34 321 ASP A O 1
ATOM 2572 N N . GLY A 1 322 ? 9.703 -11.671 19.979 1.00 49.09 322 GLY A N 1
ATOM 2573 C CA . GLY A 1 322 ? 10.099 -10.415 19.302 1.00 49.09 322 GLY A CA 1
ATOM 2574 C C . GLY A 1 322 ? 11.620 -10.211 19.088 1.00 49.09 322 GLY A C 1
ATOM 2575 O O . GLY A 1 322 ? 12.421 -10.973 19.624 1.00 49.09 322 GLY A O 1
ATOM 2576 N N . PRO A 1 323 ? 12.034 -9.228 18.254 1.00 46.19 323 PRO A N 1
ATOM 2577 C CA . PRO A 1 323 ? 13.447 -8.996 17.925 1.00 46.19 323 PRO A CA 1
ATOM 2578 C C . PRO A 1 323 ? 14.249 -8.370 19.071 1.00 46.19 323 PRO A C 1
ATOM 2580 O O . PRO A 1 323 ? 13.722 -7.582 19.862 1.00 46.19 323 PRO A O 1
ATOM 2583 N N . VAL A 1 324 ? 15.555 -8.645 19.086 1.00 48.00 324 VAL A N 1
ATOM 2584 C CA . VAL A 1 324 ? 16.535 -7.926 19.915 1.00 48.00 324 VAL A CA 1
ATOM 2585 C C . VAL A 1 324 ? 16.735 -6.508 19.341 1.00 48.00 324 VAL A C 1
ATOM 2587 O O . VAL A 1 324 ? 16.645 -6.324 18.123 1.00 48.00 324 VAL A O 1
ATOM 2590 N N . PRO A 1 325 ? 17.007 -5.474 20.164 1.00 39.69 325 PRO A N 1
ATOM 2591 C CA . PRO A 1 325 ? 17.315 -4.139 19.653 1.00 39.69 325 PRO A CA 1
ATOM 2592 C C . PRO A 1 325 ? 18.459 -4.163 18.624 1.00 39.69 325 PRO A C 1
ATOM 2594 O O . PRO A 1 325 ? 19.578 -4.550 18.952 1.00 39.69 325 P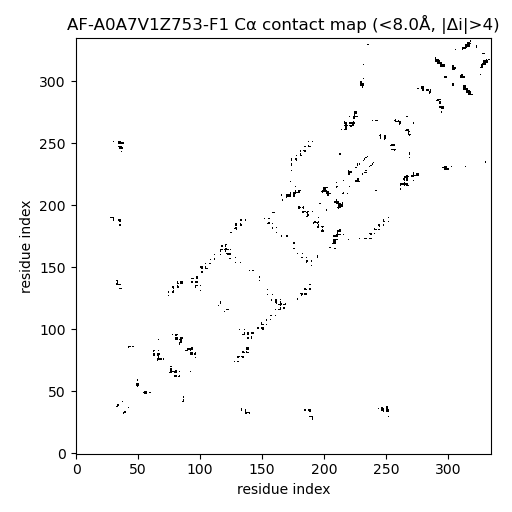RO A O 1
ATOM 2597 N N . GLY A 1 326 ? 18.174 -3.728 17.391 1.00 41.88 326 GLY A N 1
ATOM 2598 C CA . GLY A 1 326 ? 19.142 -3.655 16.288 1.00 41.88 326 GLY A CA 1
ATOM 2599 C C . GLY A 1 326 ? 18.937 -4.670 15.156 1.00 41.88 326 GLY A C 1
ATOM 2600 O O . GLY A 1 326 ? 19.633 -4.576 14.152 1.00 41.88 326 GLY A O 1
ATOM 2601 N N . GLU A 1 327 ? 17.991 -5.607 15.269 1.00 47.03 327 GLU A N 1
ATOM 2602 C CA . GLU A 1 327 ? 17.688 -6.575 14.202 1.00 47.03 327 GLU A CA 1
ATOM 2603 C C . GLU A 1 327 ? 16.555 -6.093 13.278 1.00 47.03 327 GLU A C 1
ATOM 2605 O O . GLU A 1 327 ? 15.526 -5.590 13.738 1.00 47.03 327 GLU A O 1
ATOM 2610 N N . ILE A 1 328 ? 16.726 -6.283 11.964 1.00 38.88 328 ILE A N 1
ATOM 2611 C CA . ILE A 1 328 ? 15.697 -6.019 10.948 1.00 38.88 328 ILE A CA 1
ATOM 2612 C C . ILE A 1 328 ? 15.023 -7.350 10.591 1.00 38.88 328 ILE A C 1
ATOM 2614 O O . ILE A 1 328 ? 15.659 -8.249 10.040 1.00 38.88 328 ILE A O 1
ATOM 2618 N N . LEU A 1 329 ? 13.728 -7.478 10.894 1.00 44.47 329 LEU A N 1
ATOM 2619 C CA . LEU A 1 329 ? 12.934 -8.669 10.576 1.00 44.47 329 LEU A CA 1
ATOM 2620 C C . LEU A 1 329 ? 12.040 -8.438 9.357 1.00 44.47 329 LEU A C 1
ATOM 2622 O O . LEU A 1 329 ? 11.192 -7.545 9.367 1.00 44.47 329 LEU A O 1
ATOM 2626 N N . GLY A 1 330 ? 12.180 -9.304 8.351 1.00 38.34 330 GLY A N 1
ATOM 2627 C CA . GLY A 1 330 ? 11.101 -9.586 7.408 1.00 38.34 330 GLY A CA 1
ATOM 2628 C C . GLY A 1 330 ? 10.149 -10.585 8.062 1.00 38.34 330 GLY A C 1
ATOM 2629 O O . GLY A 1 330 ? 10.568 -11.675 8.446 1.00 38.34 330 GLY A O 1
ATOM 2630 N N . LEU A 1 331 ? 8.884 -10.212 8.251 1.00 39.53 331 LEU A N 1
ATOM 2631 C CA . LEU A 1 331 ? 7.873 -11.112 8.808 1.00 39.53 331 LEU A CA 1
ATOM 2632 C C . LEU A 1 331 ? 7.168 -11.826 7.653 1.00 39.53 331 LEU A C 1
ATOM 2634 O O . LEU A 1 331 ? 6.414 -11.204 6.910 1.00 39.53 331 LEU A O 1
ATOM 2638 N N . LEU A 1 332 ? 7.413 -13.126 7.509 1.00 33.66 332 LEU A N 1
ATOM 2639 C CA . LEU A 1 332 ? 6.627 -14.011 6.655 1.00 33.66 332 LEU A CA 1
ATOM 2640 C C . LEU A 1 332 ? 6.264 -15.241 7.493 1.00 33.66 332 LEU A C 1
ATOM 2642 O O . LEU A 1 332 ? 7.126 -16.070 7.782 1.00 33.66 332 LEU A O 1
ATOM 2646 N N . GLU A 1 333 ? 5.011 -15.335 7.933 1.00 35.12 333 GLU A N 1
ATOM 2647 C CA . GLU A 1 333 ? 4.509 -16.548 8.583 1.00 35.12 333 GLU A CA 1
ATOM 2648 C C . GLU A 1 333 ? 4.093 -17.546 7.498 1.00 35.12 333 GLU A C 1
ATOM 2650 O O . GLU A 1 333 ? 3.190 -17.281 6.704 1.00 35.12 333 GLU A O 1
ATOM 2655 N N . ILE A 1 334 ? 4.777 -18.689 7.447 1.00 25.52 334 ILE A N 1
ATOM 2656 C CA . ILE A 1 334 ? 4.368 -19.835 6.633 1.00 25.52 334 ILE A CA 1
ATOM 2657 C C . ILE A 1 334 ? 3.430 -20.667 7.512 1.00 25.52 334 ILE A C 1
ATOM 2659 O O . ILE A 1 334 ? 3.881 -21.248 8.501 1.00 25.52 334 ILE A O 1
ATOM 2663 N N . ALA A 1 335 ? 2.136 -20.651 7.182 1.00 25.66 335 ALA A N 1
ATOM 2664 C CA . ALA A 1 335 ? 1.108 -21.481 7.814 1.00 25.66 335 ALA A CA 1
ATOM 2665 C C . ALA A 1 335 ? 1.183 -22.942 7.352 1.00 25.66 335 ALA A C 1
ATOM 2667 O O . ALA A 1 335 ? 1.458 -23.167 6.148 1.00 25.66 335 ALA A O 1
#

Radius of gyration: 25.06 Å; Cα contacts (8 Å, |Δi|>4): 488; chains: 1; bounding box: 54×60×99 Å

Nearest PDB structures (foldseek):
  3efz-assembly1_B  TM=4.285E-01  e=2.439E+00  Cryptosporidium parvum Iowa II
  7b2p-assembly1_B  TM=4.071E-01  e=2.030E+00  Homo sapiens
  8g9j-assembly1_A  TM=2.865E-01  e=9.316E-01  synthetic construct
  8g9k-assembly1_A  TM=2.691E-01  e=1.769E+00  synthetic construct
  3efz-assembly2_C  TM=3.774E-01  e=8.796E+00  Cryptosporidium parvum Iowa II

Foldseek 3Di:
DDDDDDDDDDDDPDPPPPPPPDPPPPPLDDADFPQQQDDLVRLVVLLVCCVPDVLSVVVLVVLVVLCPDDCPPVLSNLLSLLNNCLNPVPVVSLVVNLVVLLVCLVVCVVVLVVDPCLVPLCVLLPDPLLSNLNSCRSSVVVDDPVSVVSSLVSSQSSLVSNVRSCVNDPDALLSLQLSLLSLLSSCLSNVPVVSVCCSAPPLADDDSNRRHVLNLQVPQLQQQAEGVAWNCSCLVGRLVSQSSSQSSCCRRPNDHQQPDQRPRRRHGSVRNVVNQVVQLPPQDPPVPPQRKGFRAGPHDLVPLQDPVGHGATEIAGDDPPDDDPPHDYRDDDDD

Solvent-accessible surface area (backbone atoms only — not comparable to full-atom values): 18521 Å² total; per-residue (Å²): 136,93,83,82,85,85,76,83,82,81,85,79,83,76,81,80,78,81,78,77,76,74,79,69,81,76,74,79,70,79,73,64,74,35,28,35,85,50,39,69,66,56,44,51,52,49,48,52,42,33,76,74,32,70,68,45,35,52,55,47,53,50,38,44,50,47,36,69,47,76,81,83,50,59,70,61,30,43,43,27,18,19,50,44,15,56,65,68,65,46,64,69,34,27,48,54,47,44,54,52,49,48,49,48,28,66,65,46,42,65,53,63,77,68,57,60,46,92,83,42,36,63,59,74,52,82,57,66,46,38,51,53,28,46,30,44,31,48,30,50,92,63,49,51,73,71,50,43,54,46,37,54,51,31,55,51,49,52,40,51,43,35,59,58,11,50,76,75,50,74,54,59,43,64,63,34,28,43,43,18,32,28,30,22,39,36,10,49,50,69,56,35,60,70,38,34,48,43,19,38,62,31,62,43,91,60,89,49,36,32,19,4,50,59,36,27,38,36,65,34,15,60,83,17,26,49,57,76,58,43,55,44,48,38,60,74,52,40,50,61,36,54,53,48,48,26,40,19,34,34,57,64,76,58,47,62,51,68,77,44,60,24,88,80,17,58,10,28,65,56,38,33,52,54,36,55,62,52,61,26,62,76,80,53,87,78,77,60,82,65,71,36,37,61,38,79,38,59,44,58,87,81,69,25,43,49,102,81,72,44,82,49,63,37,30,43,51,51,70,91,81,69,80,62,97,86,64,54,73,42,84,71,88,84,130